Protein AF-V2YIG7-F1 (afdb_monomer_lite)

Radius of gyration: 22.16 Å; chains: 1; bounding box: 52×39×68 Å

Sequence (322 aa):
MHDVRVMISVGSIWDETFPGKVLKAINWLNDSQRGWFEYKPNQAFHEKVLKRLAAEGWQKMKFSLILTVQSWIINGAILSCMEPAMAVEQLGRALDVITWGRSTWIDAGVPLEQCGVLFYPRFLLATRKLHMQALMELADKEKNKSKKSKILEELFNEAESVIEFADSQCPDLSEEPKEWEEKESKIVGIKAFEEIPCAVAYFAKGLYYKEKAASSQDLAENAYNSYLKATTLVPDDDEQYARYLNGALDVMLTYGAPVNLLLKTANDLREGMRRMYPVWGLGRDNGESMKHGLVKANMVKGLRAQGRVKNEDHYRYGDDPM

pLDDT: mean 88.08, std 13.8, range [29.77, 98.62]

Organism: Moniliophthora roreri (strain MCA 2997) (NCBI:txid1381753)

Structure (mmCIF, N/CA/C/O backbone):
data_AF-V2YIG7-F1
#
_entry.id   AF-V2YIG7-F1
#
loop_
_atom_site.group_PDB
_atom_site.id
_atom_site.type_symbol
_atom_site.label_atom_id
_atom_site.label_alt_id
_atom_site.label_comp_id
_atom_site.label_asym_id
_atom_site.label_entity_id
_atom_site.label_seq_id
_atom_site.pdbx_PDB_ins_code
_atom_site.Cartn_x
_atom_site.Cartn_y
_atom_site.Cartn_z
_atom_site.occupancy
_atom_site.B_iso_or_equiv
_atom_site.auth_seq_id
_atom_site.auth_comp_id
_atom_site.auth_asym_id
_atom_site.auth_atom_id
_atom_site.pdbx_PDB_model_num
ATOM 1 N N . MET A 1 1 ? 0.693 -21.046 -4.952 1.00 29.83 1 MET A N 1
ATOM 2 C CA . MET A 1 1 ? 1.845 -20.121 -4.953 1.00 29.83 1 MET A CA 1
ATOM 3 C C . MET A 1 1 ? 1.775 -19.369 -3.632 1.00 29.83 1 MET A C 1
ATOM 5 O O . MET A 1 1 ? 0.800 -18.663 -3.427 1.00 29.83 1 MET A O 1
ATOM 9 N N . HIS A 1 2 ? 2.667 -19.650 -2.679 1.00 29.77 2 HIS A N 1
ATOM 10 C CA . HIS A 1 2 ? 2.623 -18.992 -1.367 1.00 29.77 2 HIS A CA 1
ATOM 11 C C . HIS A 1 2 ? 3.062 -17.530 -1.518 1.00 29.77 2 HIS A C 1
ATOM 13 O O . HIS A 1 2 ? 4.025 -17.255 -2.229 1.00 29.77 2 HIS A O 1
ATOM 19 N N . ASP A 1 3 ? 2.333 -16.604 -0.895 1.00 41.97 3 ASP A N 1
ATOM 20 C CA . ASP A 1 3 ? 2.659 -15.176 -0.877 1.00 41.97 3 ASP A CA 1
ATOM 21 C C . ASP A 1 3 ? 4.072 -14.965 -0.304 1.00 41.97 3 ASP A C 1
ATOM 23 O O . ASP A 1 3 ? 4.490 -15.669 0.621 1.00 41.97 3 ASP A O 1
ATOM 27 N N . VAL A 1 4 ? 4.810 -13.987 -0.834 1.00 43.59 4 VAL A N 1
ATOM 28 C CA . VAL A 1 4 ? 6.148 -13.609 -0.351 1.00 43.59 4 VAL A CA 1
ATOM 29 C C . VAL A 1 4 ? 6.140 -13.334 1.157 1.00 43.59 4 VAL A C 1
ATOM 31 O O . VAL A 1 4 ? 7.108 -13.650 1.839 1.00 43.59 4 VAL A O 1
ATOM 34 N N . ARG A 1 5 ? 5.025 -12.852 1.713 1.00 49.09 5 ARG A N 1
ATOM 35 C CA . ARG A 1 5 ? 4.834 -12.634 3.155 1.00 49.09 5 ARG A CA 1
ATOM 36 C C . ARG A 1 5 ? 4.831 -13.928 3.969 1.00 49.09 5 ARG A C 1
ATOM 38 O O . ARG A 1 5 ? 5.376 -13.927 5.066 1.00 49.09 5 ARG A O 1
ATOM 45 N N . VAL A 1 6 ? 4.287 -15.019 3.423 1.00 44.03 6 VAL A N 1
ATOM 46 C CA . VAL A 1 6 ? 4.371 -16.363 4.026 1.00 44.03 6 VAL A CA 1
ATOM 47 C C . VAL A 1 6 ? 5.779 -16.923 3.846 1.00 44.03 6 VAL A C 1
ATOM 49 O O . VAL A 1 6 ? 6.334 -17.494 4.776 1.00 44.03 6 VAL A O 1
ATOM 52 N N . MET A 1 7 ? 6.405 -16.704 2.685 1.00 41.59 7 MET A N 1
ATOM 53 C CA . MET A 1 7 ? 7.784 -17.153 2.435 1.00 41.59 7 MET A CA 1
ATOM 54 C C . MET A 1 7 ? 8.830 -16.444 3.310 1.00 41.59 7 MET A C 1
ATOM 56 O O . MET A 1 7 ? 9.856 -17.044 3.610 1.00 41.59 7 MET A O 1
ATOM 60 N N . ILE A 1 8 ? 8.575 -15.200 3.730 1.00 45.06 8 ILE A N 1
ATOM 61 C CA . ILE A 1 8 ? 9.425 -14.446 4.667 1.00 45.06 8 ILE A CA 1
ATOM 62 C C . ILE A 1 8 ? 9.139 -14.831 6.133 1.00 45.06 8 ILE A C 1
ATOM 64 O O . ILE A 1 8 ? 10.007 -14.648 6.984 1.00 45.06 8 ILE A O 1
ATOM 68 N N . SER A 1 9 ? 7.946 -15.353 6.453 1.00 39.06 9 SER A N 1
ATOM 69 C CA . SER A 1 9 ? 7.511 -15.576 7.839 1.00 39.06 9 SER A CA 1
ATOM 70 C C . SER A 1 9 ? 7.642 -17.002 8.358 1.00 39.06 9 SER A C 1
ATOM 72 O O . SER A 1 9 ? 7.665 -17.186 9.576 1.00 39.06 9 SER A O 1
ATOM 74 N N . VAL A 1 10 ? 7.745 -18.018 7.489 1.00 38.62 10 VAL A N 1
ATOM 75 C CA . VAL A 1 10 ? 8.245 -19.315 7.959 1.00 38.62 10 VAL A CA 1
ATOM 76 C C . VAL A 1 10 ? 9.628 -19.026 8.531 1.00 38.62 10 VAL A C 1
ATOM 78 O O . VAL A 1 10 ? 10.453 -18.451 7.831 1.00 38.62 10 VAL A O 1
ATOM 81 N N . GLY A 1 11 ? 9.888 -19.401 9.787 1.00 39.06 11 GLY A N 1
ATOM 82 C CA . GLY A 1 11 ? 11.150 -19.184 10.515 1.00 39.06 11 GLY A CA 1
ATOM 83 C C . GLY A 1 11 ? 12.426 -19.719 9.840 1.00 39.06 11 GLY A C 1
ATOM 84 O O . GLY A 1 11 ? 13.478 -19.764 10.464 1.00 39.06 11 GLY A O 1
ATOM 85 N N . SER A 1 12 ? 12.353 -20.106 8.572 1.00 40.75 12 SER A N 1
ATOM 86 C CA . SER A 1 12 ? 13.413 -20.002 7.587 1.00 40.75 12 SER A CA 1
ATOM 87 C C . SER A 1 12 ? 13.431 -18.602 6.945 1.00 40.75 12 SER A C 1
ATOM 89 O O . SER A 1 12 ? 13.155 -18.445 5.753 1.00 40.75 12 SER A O 1
ATOM 91 N N . ILE A 1 13 ? 13.928 -17.595 7.675 1.00 46.28 13 ILE A N 1
ATOM 92 C CA . ILE A 1 13 ? 14.942 -16.766 7.013 1.00 46.28 13 ILE A CA 1
ATOM 93 C C . ILE A 1 13 ? 15.927 -17.801 6.463 1.00 46.28 13 ILE A C 1
ATOM 95 O O . ILE A 1 13 ? 16.381 -18.662 7.217 1.00 46.28 13 ILE A O 1
ATOM 99 N N . TRP A 1 14 ? 16.148 -17.820 5.157 1.00 52.84 14 TRP A N 1
ATOM 100 C CA . TRP A 1 14 ? 17.080 -18.727 4.494 1.00 52.84 14 TRP A CA 1
ATOM 101 C C . TRP A 1 14 ? 18.525 -18.428 4.947 1.00 52.84 14 TRP A C 1
ATOM 103 O O . TRP A 1 14 ? 19.344 -18.052 4.135 1.00 52.84 14 TRP A O 1
ATOM 113 N N . ASP A 1 15 ? 18.840 -18.566 6.236 1.00 64.12 15 ASP A N 1
ATOM 114 C CA . ASP A 1 15 ? 19.961 -17.942 6.948 1.00 64.12 15 ASP A CA 1
ATOM 115 C C . ASP A 1 15 ? 20.019 -16.397 6.832 1.00 64.12 15 ASP A C 1
ATOM 117 O O . ASP A 1 15 ? 19.549 -15.795 5.866 1.00 64.12 15 ASP A O 1
ATOM 121 N N . GLU A 1 16 ? 20.601 -15.717 7.829 1.00 68.31 16 GLU A N 1
ATOM 122 C CA . GLU A 1 16 ? 20.756 -14.244 7.859 1.00 68.31 16 GLU A CA 1
ATOM 123 C C . GLU A 1 16 ? 21.464 -13.673 6.612 1.00 68.31 16 GLU A C 1
ATOM 125 O O . GLU A 1 16 ? 21.430 -12.468 6.363 1.00 68.31 16 GLU A O 1
ATOM 130 N N . THR A 1 17 ? 22.089 -14.526 5.795 1.00 79.44 17 THR A N 1
ATOM 131 C CA . THR A 1 17 ? 22.789 -14.137 4.571 1.00 79.44 17 THR A CA 1
ATOM 132 C C . THR A 1 17 ? 21.885 -14.130 3.334 1.00 79.44 17 THR A C 1
ATOM 134 O O . THR A 1 17 ? 22.312 -13.626 2.294 1.00 79.44 17 THR A O 1
ATOM 137 N N . PHE A 1 18 ? 20.640 -14.625 3.403 1.00 80.81 18 PHE A N 1
ATOM 138 C CA . PHE A 1 18 ? 19.718 -14.650 2.259 1.00 80.81 18 PHE A CA 1
ATOM 139 C C . PHE A 1 18 ? 19.488 -13.295 1.593 1.00 80.81 18 PHE A C 1
ATOM 141 O O . PHE A 1 18 ? 19.651 -13.238 0.372 1.00 80.81 18 PHE A O 1
ATOM 148 N N . PRO A 1 19 ? 19.198 -12.196 2.323 1.00 81.88 19 PRO A N 1
ATOM 149 C CA . PRO A 1 19 ? 19.101 -10.877 1.702 1.00 81.88 19 PRO A CA 1
ATOM 150 C C . PRO A 1 19 ? 20.355 -10.528 0.889 1.00 81.88 19 PRO A C 1
ATOM 152 O O . PRO A 1 19 ? 20.257 -10.078 -0.250 1.00 81.88 19 PRO A O 1
ATOM 155 N N . GLY A 1 20 ? 21.542 -10.834 1.427 1.00 85.19 20 GLY A N 1
ATOM 156 C CA . GLY A 1 20 ? 22.818 -10.629 0.742 1.00 85.19 20 GLY A CA 1
ATOM 157 C C . GLY A 1 20 ? 23.002 -11.521 -0.491 1.00 85.19 20 GLY A C 1
ATOM 158 O O . GLY A 1 20 ? 23.502 -11.057 -1.517 1.00 85.19 20 GLY A O 1
ATOM 159 N N . LYS A 1 21 ? 22.571 -12.789 -0.435 1.00 87.56 21 LYS A N 1
ATOM 160 C CA . LYS A 1 21 ? 22.601 -13.714 -1.582 1.00 87.56 21 LYS A CA 1
ATOM 161 C C . LYS A 1 21 ? 21.677 -13.243 -2.703 1.00 87.56 21 LYS A C 1
ATOM 163 O O . LYS A 1 21 ? 22.096 -13.244 -3.860 1.00 87.56 21 LYS A O 1
ATOM 168 N N . VAL A 1 22 ? 20.457 -12.813 -2.370 1.00 87.38 22 VAL A N 1
ATOM 169 C CA . VAL A 1 22 ? 19.514 -12.280 -3.360 1.00 87.38 22 VAL A CA 1
ATOM 170 C C . VAL A 1 22 ? 20.053 -10.988 -3.958 1.00 87.38 22 VAL A C 1
ATOM 172 O O . VAL A 1 22 ? 20.097 -10.888 -5.180 1.00 87.38 22 VAL A O 1
ATOM 175 N N . LEU A 1 23 ? 20.555 -10.059 -3.136 1.00 88.06 23 LEU A N 1
ATOM 176 C CA . LEU A 1 23 ? 21.170 -8.817 -3.612 1.00 88.06 23 LEU A CA 1
ATOM 177 C C . LEU A 1 23 ? 22.322 -9.091 -4.593 1.00 88.06 23 LEU A C 1
ATOM 179 O O . LEU A 1 23 ? 22.394 -8.505 -5.671 1.00 88.06 23 LEU A O 1
ATOM 183 N N . LYS A 1 24 ? 23.198 -10.045 -4.265 1.00 90.62 24 LYS A N 1
ATOM 184 C CA . LYS A 1 24 ? 24.289 -10.454 -5.157 1.00 90.62 24 LYS A CA 1
ATOM 185 C C . LYS A 1 24 ? 23.769 -11.027 -6.479 1.00 90.62 24 LYS A C 1
ATOM 187 O O . LYS A 1 24 ? 24.325 -10.718 -7.531 1.00 90.62 24 LYS A O 1
ATOM 192 N N . ALA A 1 25 ? 22.720 -11.849 -6.435 1.00 91.12 25 ALA A N 1
ATOM 193 C CA . ALA A 1 25 ? 22.124 -12.445 -7.627 1.00 91.12 25 ALA A CA 1
ATOM 194 C C . ALA A 1 25 ? 21.446 -11.399 -8.526 1.00 91.12 25 ALA A C 1
ATOM 196 O O . ALA A 1 25 ? 21.673 -11.409 -9.736 1.00 91.12 25 ALA A O 1
ATOM 197 N N . ILE A 1 26 ? 20.666 -10.472 -7.958 1.00 92.12 26 ILE A N 1
ATOM 198 C CA . ILE A 1 26 ? 19.998 -9.416 -8.736 1.00 92.12 26 ILE A CA 1
ATOM 199 C C . ILE A 1 26 ? 21.000 -8.423 -9.328 1.00 92.12 26 ILE A C 1
ATOM 201 O O . ILE A 1 26 ? 20.796 -7.982 -10.457 1.00 92.12 26 ILE A O 1
ATOM 205 N N . ASN A 1 27 ? 22.100 -8.122 -8.627 1.00 90.25 27 ASN A N 1
ATOM 206 C CA . ASN A 1 27 ? 23.167 -7.273 -9.159 1.00 90.25 27 ASN A CA 1
ATOM 207 C C . ASN A 1 27 ? 23.871 -7.962 -10.325 1.00 90.25 27 ASN A C 1
ATOM 209 O O . ASN A 1 27 ? 23.993 -7.381 -11.397 1.00 90.25 27 ASN A O 1
ATOM 213 N N . TRP A 1 28 ? 24.236 -9.238 -10.165 1.00 93.44 28 TRP A N 1
ATOM 214 C CA . TRP A 1 28 ? 24.845 -10.008 -11.248 1.00 93.44 28 TRP A CA 1
ATOM 215 C C . TRP A 1 28 ? 23.935 -10.106 -12.484 1.00 93.44 28 TRP A C 1
ATOM 217 O O . TRP A 1 28 ? 24.396 -9.885 -13.605 1.00 93.44 28 TRP A O 1
ATOM 227 N N . LEU A 1 29 ? 22.639 -10.391 -12.299 1.00 92.12 29 LEU A N 1
ATOM 228 C CA . LEU A 1 29 ? 21.668 -10.425 -13.398 1.00 92.12 29 LEU A CA 1
ATOM 229 C C . LEU A 1 29 ? 21.557 -9.061 -14.084 1.00 92.12 29 LEU A C 1
ATOM 231 O O . LEU A 1 29 ? 21.585 -8.995 -15.315 1.00 92.12 29 LEU A O 1
ATOM 235 N N . ASN A 1 30 ? 21.477 -7.981 -13.304 1.00 93.19 30 ASN A N 1
ATOM 236 C CA . ASN A 1 30 ? 21.416 -6.622 -13.827 1.00 93.19 30 ASN A CA 1
ATOM 237 C C . ASN A 1 30 ? 22.655 -6.278 -14.665 1.00 93.19 30 ASN A C 1
ATOM 239 O O . ASN A 1 30 ? 22.527 -5.863 -15.820 1.00 93.19 30 ASN A O 1
ATOM 243 N N . ASP A 1 31 ? 23.844 -6.531 -14.121 1.00 92.81 31 ASP A N 1
ATOM 244 C CA . ASP A 1 31 ? 25.127 -6.262 -14.769 1.00 92.81 31 ASP A CA 1
ATOM 245 C C . ASP A 1 31 ? 25.299 -7.086 -16.048 1.00 92.81 31 ASP A C 1
ATOM 247 O O . ASP A 1 31 ? 25.753 -6.561 -17.068 1.00 92.81 31 ASP A O 1
ATOM 251 N N . SER A 1 32 ? 24.859 -8.351 -16.042 1.00 92.75 32 SER A N 1
ATOM 252 C CA . SER A 1 32 ? 24.923 -9.233 -17.218 1.00 92.75 32 SER A CA 1
ATOM 253 C C . SER A 1 32 ? 24.166 -8.672 -18.425 1.00 92.75 32 SER A C 1
ATOM 255 O O . SER A 1 32 ? 24.536 -8.929 -19.570 1.00 92.75 32 SER A O 1
ATOM 257 N N . GLN A 1 33 ? 23.135 -7.857 -18.179 1.00 92.69 33 GLN A N 1
ATOM 258 C CA . GLN A 1 33 ? 22.362 -7.179 -19.215 1.00 92.69 33 GLN A CA 1
ATOM 259 C C . GLN A 1 33 ? 22.727 -5.701 -19.360 1.00 92.69 33 GLN A C 1
ATOM 261 O O . GLN A 1 33 ? 22.030 -4.973 -20.070 1.00 92.69 33 GLN A O 1
ATOM 266 N N . ARG A 1 34 ? 23.828 -5.235 -18.752 1.00 93.56 34 ARG A N 1
ATOM 267 C CA . ARG A 1 34 ? 24.243 -3.822 -18.747 1.00 93.56 34 ARG A CA 1
ATOM 268 C C . ARG A 1 34 ? 23.120 -2.917 -18.221 1.00 93.56 34 ARG A C 1
ATOM 270 O O . ARG A 1 34 ? 22.758 -1.940 -18.880 1.00 93.56 34 ARG A O 1
ATOM 277 N N . GLY A 1 35 ? 22.492 -3.318 -17.120 1.00 92.69 35 GLY A N 1
ATOM 278 C CA . GLY A 1 35 ? 21.477 -2.529 -16.434 1.00 92.69 35 GLY A CA 1
ATOM 279 C C . GLY A 1 35 ? 22.070 -1.334 -15.684 1.00 92.69 35 GLY A C 1
ATOM 280 O O . GLY A 1 35 ? 23.242 -0.985 -15.838 1.00 92.69 35 GLY A O 1
ATOM 281 N N . TRP A 1 36 ? 21.226 -0.668 -14.902 1.00 94.62 36 TRP A N 1
ATOM 282 C CA . TRP A 1 36 ? 21.555 0.585 -14.224 1.00 94.62 36 TRP A CA 1
ATOM 283 C C . TRP A 1 36 ? 21.151 0.559 -12.747 1.00 94.62 36 TRP A C 1
ATOM 285 O O . TRP A 1 36 ? 20.672 1.561 -12.227 1.00 94.62 36 TRP A O 1
ATOM 295 N N . PHE A 1 37 ? 21.323 -0.573 -12.063 1.00 91.56 37 PHE A N 1
ATOM 296 C CA . PHE A 1 37 ? 20.890 -0.735 -10.669 1.00 91.56 37 PHE A CA 1
ATOM 297 C C . PHE A 1 37 ? 21.379 0.385 -9.725 1.00 91.56 37 PHE A C 1
ATOM 299 O O . PHE A 1 37 ? 20.615 0.898 -8.910 1.00 91.56 37 PHE A O 1
ATOM 306 N N . GLU A 1 38 ? 22.618 0.845 -9.884 1.00 89.00 38 GLU A N 1
ATOM 307 C CA . GLU A 1 38 ? 23.199 1.907 -9.045 1.00 89.00 38 GLU A CA 1
ATOM 308 C C . GLU A 1 38 ? 22.714 3.329 -9.397 1.00 89.00 38 GLU A C 1
ATOM 310 O O . GLU A 1 38 ? 23.065 4.306 -8.734 1.00 89.00 38 GLU A O 1
ATOM 315 N N . TYR A 1 39 ? 21.919 3.488 -10.457 1.00 90.31 39 TYR A N 1
ATOM 316 C CA . TYR A 1 39 ? 21.498 4.798 -10.941 1.00 90.31 39 TYR A CA 1
ATOM 317 C C . TYR A 1 39 ? 20.258 5.305 -10.210 1.00 90.31 39 TYR A C 1
ATOM 319 O O . TYR A 1 39 ? 19.418 4.548 -9.726 1.00 90.31 39 TYR A O 1
ATOM 327 N N . LYS A 1 40 ? 20.121 6.632 -10.194 1.00 92.12 40 LYS A N 1
ATOM 328 C CA . LYS A 1 40 ? 18.853 7.302 -9.903 1.00 92.12 40 LYS A CA 1
ATOM 329 C C . LYS A 1 40 ? 18.146 7.621 -11.222 1.00 92.12 40 LYS A C 1
ATOM 331 O O . LYS A 1 40 ? 18.840 8.020 -12.162 1.00 92.12 40 LYS A O 1
ATOM 336 N N . PRO A 1 41 ? 16.811 7.502 -11.301 1.00 93.69 41 PRO A N 1
ATOM 337 C CA . PRO A 1 41 ? 16.033 7.763 -12.512 1.00 93.69 41 PRO A CA 1
ATOM 338 C C . PRO A 1 41 ? 15.860 9.267 -12.767 1.00 93.69 41 PRO A C 1
ATOM 340 O O . PRO A 1 41 ? 14.769 9.817 -12.800 1.00 93.69 41 PRO A O 1
ATOM 343 N N . ASN A 1 42 ? 16.984 9.963 -12.902 1.00 94.44 42 ASN A N 1
ATOM 344 C CA . ASN A 1 42 ? 17.036 11.380 -13.227 1.00 94.44 42 ASN A CA 1
ATOM 345 C C . ASN A 1 42 ? 17.222 11.588 -14.739 1.00 94.44 42 ASN A C 1
ATOM 347 O O . ASN A 1 42 ? 17.340 10.639 -15.517 1.00 94.44 42 ASN A O 1
ATOM 351 N N . GLN A 1 43 ? 17.324 12.849 -15.161 1.00 94.44 43 GLN A N 1
ATOM 352 C CA . GLN A 1 43 ? 17.527 13.202 -16.567 1.00 94.44 43 GLN A CA 1
ATOM 353 C C . GLN A 1 43 ? 18.733 12.489 -17.206 1.00 94.44 43 GLN A C 1
ATOM 355 O O . GLN A 1 43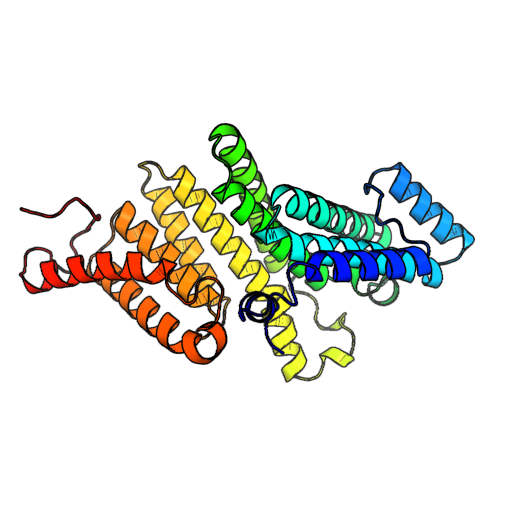 ? 18.633 12.006 -18.331 1.00 94.44 43 GLN A O 1
ATOM 360 N N . ALA A 1 44 ? 19.853 12.350 -16.490 1.00 94.62 44 ALA A N 1
ATOM 361 C CA . ALA A 1 44 ? 21.034 11.669 -17.021 1.00 94.62 44 ALA A CA 1
ATOM 362 C C . ALA A 1 44 ? 20.788 10.167 -17.251 1.00 94.62 44 ALA A C 1
ATOM 364 O O . ALA A 1 44 ? 21.319 9.590 -18.203 1.00 94.62 44 ALA A O 1
ATOM 365 N N . PHE A 1 45 ? 19.979 9.528 -16.401 1.00 95.81 45 PHE A N 1
ATOM 366 C CA . PHE A 1 45 ? 19.512 8.162 -16.625 1.00 95.81 45 PHE A CA 1
ATOM 367 C C . PHE A 1 45 ? 18.595 8.088 -17.855 1.00 95.81 45 PHE A C 1
ATOM 369 O O . PHE A 1 45 ? 18.862 7.280 -18.746 1.00 95.81 45 PHE A O 1
ATOM 376 N N . HIS A 1 46 ? 17.598 8.972 -17.972 1.00 95.44 46 HIS A N 1
ATOM 377 C CA . HIS A 1 46 ? 16.692 9.010 -19.131 1.00 95.44 46 HIS A CA 1
ATOM 378 C C . HIS A 1 46 ? 17.455 9.182 -20.450 1.00 95.44 46 HIS A C 1
ATOM 380 O O . HIS A 1 46 ? 17.250 8.424 -21.397 1.00 95.44 46 HIS A O 1
ATOM 386 N N . GLU A 1 47 ? 18.410 10.112 -20.504 1.00 95.38 47 GLU A N 1
ATOM 387 C CA . GLU A 1 47 ? 19.252 10.325 -21.683 1.00 95.38 47 GLU A CA 1
ATOM 388 C C . GLU A 1 47 ? 20.077 9.086 -22.047 1.00 95.38 47 GLU A C 1
ATOM 390 O O . GLU A 1 47 ? 20.224 8.770 -23.228 1.00 95.38 47 GLU A O 1
ATOM 395 N N . LYS A 1 48 ? 20.615 8.362 -21.057 1.00 94.44 48 LYS A N 1
ATOM 396 C CA . LYS A 1 48 ? 21.352 7.111 -21.294 1.00 94.44 48 LYS A CA 1
ATOM 397 C C . LYS A 1 48 ? 20.448 6.026 -21.870 1.00 94.44 48 LYS A C 1
ATOM 399 O O . LYS A 1 48 ? 20.852 5.357 -22.824 1.00 94.44 48 LYS A O 1
ATOM 404 N N . VAL A 1 49 ? 19.240 5.875 -21.327 1.00 94.50 49 VAL A N 1
ATOM 405 C CA . VAL A 1 49 ? 18.248 4.913 -21.825 1.00 94.50 49 VAL A CA 1
ATOM 406 C C . VAL A 1 49 ? 17.873 5.241 -23.271 1.00 94.50 49 VAL A C 1
ATOM 408 O O . VAL A 1 49 ? 17.961 4.367 -24.132 1.00 94.50 49 VAL A O 1
ATOM 411 N N . LEU A 1 50 ? 17.545 6.501 -23.569 1.00 95.00 50 LEU A N 1
ATOM 412 C CA . LEU A 1 50 ? 17.158 6.940 -24.914 1.00 95.00 50 LEU A CA 1
ATOM 413 C C . LEU A 1 50 ? 18.306 6.824 -25.928 1.00 95.00 50 LEU A C 1
ATOM 415 O O . LEU A 1 50 ? 18.094 6.348 -27.042 1.00 95.00 50 LEU A O 1
ATOM 419 N N . LYS A 1 51 ? 19.542 7.178 -25.547 1.00 95.50 51 LYS A N 1
ATOM 420 C CA . LYS A 1 51 ? 20.728 6.993 -26.405 1.00 95.50 51 LYS A CA 1
ATOM 421 C C . LYS A 1 51 ? 20.946 5.523 -26.752 1.00 95.50 51 LYS A C 1
ATOM 423 O O . LYS A 1 51 ? 21.222 5.199 -27.905 1.00 95.50 51 LYS A O 1
ATOM 428 N N . ARG A 1 52 ? 20.799 4.622 -25.775 1.00 94.00 52 ARG A N 1
ATOM 429 C CA . ARG A 1 52 ? 20.927 3.182 -26.021 1.00 94.00 52 ARG A CA 1
ATOM 430 C C . ARG A 1 52 ? 19.781 2.646 -26.869 1.00 94.00 52 ARG A C 1
ATOM 432 O O . ARG A 1 52 ? 20.032 1.832 -27.749 1.00 94.00 52 ARG A O 1
ATOM 439 N N . LEU A 1 53 ? 18.558 3.122 -26.645 1.00 93.69 53 LEU A N 1
ATOM 440 C CA . LEU A 1 53 ? 17.415 2.778 -27.483 1.00 93.69 53 LEU A CA 1
ATOM 441 C C . LEU A 1 53 ? 17.676 3.143 -28.953 1.00 93.69 53 LEU A C 1
ATOM 443 O O . LEU A 1 53 ? 17.472 2.303 -29.826 1.00 93.69 53 LEU A O 1
ATOM 447 N N . ALA A 1 54 ? 18.188 4.347 -29.218 1.00 94.50 54 ALA A N 1
ATOM 448 C CA . ALA A 1 54 ? 18.515 4.800 -30.569 1.00 94.50 54 ALA A CA 1
ATOM 449 C C . ALA A 1 54 ? 19.649 3.987 -31.224 1.00 94.50 54 ALA A C 1
ATOM 451 O O . ALA A 1 54 ? 19.605 3.728 -32.422 1.00 94.50 54 ALA A O 1
ATOM 452 N N . ALA A 1 55 ? 20.655 3.575 -30.448 1.00 96.44 55 ALA A N 1
ATOM 453 C CA . ALA A 1 55 ? 21.820 2.857 -30.967 1.00 96.44 55 ALA A CA 1
ATOM 454 C C . ALA A 1 55 ? 21.604 1.341 -31.130 1.00 96.44 55 ALA A C 1
ATOM 456 O O . ALA A 1 55 ? 22.142 0.731 -32.050 1.00 96.44 55 ALA A O 1
ATOM 457 N N . GLU A 1 56 ? 20.864 0.711 -30.214 1.00 94.38 56 GLU A N 1
ATOM 458 C CA . GLU A 1 56 ? 20.782 -0.752 -30.092 1.00 94.38 56 GLU A CA 1
ATOM 459 C C . GLU A 1 56 ? 19.381 -1.319 -30.359 1.00 94.38 56 GLU A C 1
ATOM 461 O O . GLU A 1 56 ? 19.225 -2.539 -30.472 1.00 94.38 56 GLU A O 1
ATOM 466 N N . GLY A 1 57 ? 18.373 -0.452 -30.462 1.00 90.88 57 GLY A N 1
ATOM 467 C CA . GLY A 1 57 ? 16.980 -0.827 -30.661 1.00 90.88 57 GLY A CA 1
ATOM 468 C C . GLY A 1 57 ? 16.270 -1.294 -29.387 1.00 90.88 57 GLY A C 1
ATOM 469 O O . GLY A 1 57 ? 16.865 -1.535 -28.331 1.00 90.88 57 GLY A O 1
ATOM 470 N N . TRP A 1 58 ? 14.948 -1.433 -29.506 1.00 89.25 58 TRP A N 1
ATOM 471 C CA . TRP A 1 58 ? 14.053 -1.688 -28.377 1.00 89.25 58 TRP A CA 1
ATOM 472 C C . TRP A 1 58 ? 14.354 -2.995 -27.641 1.00 89.25 58 TRP A C 1
ATOM 474 O O . TRP A 1 58 ? 14.430 -3.001 -26.418 1.00 89.25 58 TRP A O 1
ATOM 484 N N . GLN A 1 59 ? 14.590 -4.094 -28.364 1.00 85.31 59 GLN A N 1
ATOM 485 C CA . GLN A 1 59 ? 14.753 -5.420 -27.753 1.00 85.31 59 GLN A CA 1
ATOM 486 C C . GLN A 1 59 ? 15.920 -5.473 -26.759 1.00 85.31 59 GLN A C 1
ATOM 488 O O . GLN A 1 59 ? 15.762 -5.959 -25.643 1.00 85.31 59 GLN A O 1
ATOM 493 N N . LYS A 1 60 ? 17.082 -4.915 -27.122 1.00 86.94 60 LYS A N 1
ATOM 494 C CA . LYS A 1 60 ? 18.255 -4.886 -26.235 1.00 86.94 60 LYS A CA 1
ATOM 495 C C . LYS A 1 60 ? 18.065 -3.939 -25.053 1.00 86.94 60 LYS A C 1
ATOM 497 O O . LYS A 1 60 ? 18.533 -4.240 -23.959 1.00 86.94 60 LYS A O 1
ATOM 502 N N . MET A 1 61 ? 17.398 -2.804 -25.267 1.00 90.94 61 MET A N 1
ATOM 503 C CA . MET A 1 61 ? 17.121 -1.831 -24.210 1.00 90.94 61 MET A CA 1
ATOM 504 C C . MET A 1 61 ? 16.098 -2.377 -23.200 1.00 90.94 61 MET A C 1
ATOM 506 O O . MET A 1 61 ? 16.330 -2.298 -21.993 1.00 90.94 61 MET A O 1
ATOM 510 N N . LYS A 1 62 ? 15.024 -3.013 -23.688 1.00 88.06 62 LYS A N 1
ATOM 511 C CA . LYS A 1 62 ? 13.929 -3.591 -22.895 1.00 88.06 62 LYS A CA 1
ATOM 512 C C . LYS A 1 62 ? 14.434 -4.540 -21.810 1.00 88.06 62 LYS A C 1
ATOM 514 O O . LYS A 1 62 ? 14.025 -4.401 -20.661 1.00 88.06 62 LYS A O 1
ATOM 519 N N . PHE A 1 63 ? 15.344 -5.463 -22.138 1.00 88.50 63 PHE A N 1
ATOM 520 C CA . PHE A 1 63 ? 15.898 -6.410 -21.159 1.00 88.50 63 PHE A CA 1
ATOM 521 C C . PHE A 1 63 ? 16.756 -5.739 -20.077 1.00 88.50 63 PHE A C 1
ATOM 523 O O . PHE A 1 63 ? 16.698 -6.123 -18.910 1.00 88.50 63 PHE A O 1
ATOM 530 N N . SER A 1 64 ? 17.521 -4.706 -20.427 1.00 92.88 64 SER A N 1
ATOM 531 C CA . SER A 1 64 ? 18.282 -3.938 -19.435 1.00 92.88 64 SER A CA 1
ATOM 532 C C . SER A 1 64 ? 17.364 -3.157 -18.501 1.00 92.88 64 SER A C 1
ATOM 534 O O . SER A 1 64 ? 17.608 -3.097 -17.294 1.00 92.88 64 SER A O 1
ATOM 536 N N . LEU A 1 65 ? 16.301 -2.568 -19.051 1.00 93.50 65 LEU A N 1
ATOM 537 C CA . LEU A 1 65 ? 15.362 -1.759 -18.287 1.00 93.50 65 LEU A CA 1
ATOM 538 C C . LEU A 1 65 ? 14.517 -2.619 -17.343 1.00 93.50 65 LEU A C 1
ATOM 540 O O . LEU A 1 65 ? 14.440 -2.307 -16.156 1.00 93.50 65 LEU A O 1
ATOM 544 N N . ILE A 1 66 ? 13.956 -3.731 -17.835 1.00 92.62 66 ILE A N 1
ATOM 545 C CA . ILE A 1 66 ? 13.129 -4.630 -17.018 1.00 92.62 66 ILE A CA 1
ATOM 546 C C . ILE A 1 66 ? 13.921 -5.192 -15.836 1.00 92.62 66 ILE A C 1
ATOM 548 O O . ILE A 1 66 ? 13.436 -5.126 -14.712 1.00 92.62 66 ILE A O 1
ATOM 552 N N . LEU A 1 67 ? 15.161 -5.649 -16.049 1.00 93.31 67 LEU A N 1
ATOM 553 C CA . LEU A 1 67 ? 15.988 -6.161 -14.957 1.00 93.31 67 LEU A CA 1
ATOM 554 C C . LEU A 1 67 ? 16.418 -5.061 -13.992 1.00 93.31 67 LEU A C 1
ATOM 556 O O . LEU A 1 67 ? 16.568 -5.329 -12.812 1.00 93.31 67 LEU A O 1
ATOM 560 N N . THR A 1 68 ? 16.607 -3.824 -14.452 1.00 95.56 68 THR A N 1
ATOM 561 C CA . THR A 1 68 ? 16.912 -2.699 -13.548 1.00 95.56 68 THR A CA 1
ATOM 562 C C . THR A 1 68 ? 15.758 -2.427 -12.607 1.00 95.56 68 THR A C 1
ATOM 564 O O . THR A 1 68 ? 15.946 -2.413 -11.392 1.00 95.56 68 THR A O 1
ATOM 567 N N . VAL A 1 69 ? 14.555 -2.297 -13.156 1.00 96.25 69 VAL A N 1
ATOM 568 C CA . VAL A 1 69 ? 13.371 -2.014 -12.351 1.00 96.25 69 VAL A CA 1
ATOM 569 C C . VAL A 1 69 ? 13.007 -3.200 -11.457 1.00 96.25 69 VAL A C 1
ATOM 571 O O . VAL A 1 69 ? 12.721 -3.007 -10.279 1.00 96.25 69 VAL A O 1
ATOM 574 N N . GLN A 1 70 ? 13.084 -4.434 -11.961 1.00 94.06 70 GLN A N 1
ATOM 575 C CA . GLN A 1 70 ? 12.849 -5.630 -11.148 1.00 94.06 70 GLN A CA 1
ATOM 576 C C . GLN A 1 70 ? 13.875 -5.775 -10.021 1.00 94.06 70 GLN A C 1
ATOM 578 O O . GLN A 1 70 ? 13.481 -6.115 -8.908 1.00 94.06 70 GLN A O 1
ATOM 583 N N . SER A 1 71 ? 15.158 -5.476 -10.258 1.00 94.31 71 SER A N 1
ATOM 584 C CA . SER A 1 71 ? 16.168 -5.484 -9.193 1.00 94.31 71 SER A CA 1
ATOM 585 C C . SER A 1 71 ? 15.833 -4.474 -8.095 1.00 94.31 71 SER A C 1
ATOM 587 O O . SER A 1 71 ? 15.916 -4.819 -6.918 1.00 94.31 71 SER A O 1
ATOM 589 N N . TRP A 1 72 ? 15.387 -3.261 -8.437 1.00 96.44 72 TRP A N 1
ATOM 590 C CA . TRP A 1 72 ? 14.925 -2.295 -7.434 1.00 96.44 72 TRP A CA 1
ATOM 591 C C . TRP A 1 72 ? 13.691 -2.779 -6.668 1.00 96.44 72 TRP A C 1
ATOM 593 O O . TRP A 1 72 ? 13.668 -2.682 -5.444 1.00 96.44 72 TRP A O 1
ATOM 603 N N . ILE A 1 73 ? 12.699 -3.359 -7.355 1.00 95.31 73 ILE A N 1
ATOM 604 C CA . ILE A 1 73 ? 11.485 -3.895 -6.718 1.00 95.31 73 ILE A CA 1
ATOM 605 C C . ILE A 1 73 ? 11.824 -5.031 -5.749 1.00 95.31 73 ILE A C 1
ATOM 607 O O . ILE A 1 73 ? 11.365 -5.019 -4.609 1.00 95.31 73 ILE A O 1
ATOM 611 N N . ILE A 1 74 ? 12.643 -5.996 -6.177 1.00 92.50 74 ILE A N 1
ATOM 612 C CA . ILE A 1 74 ? 13.058 -7.130 -5.340 1.00 92.50 74 ILE A CA 1
ATOM 613 C C . ILE A 1 74 ? 13.856 -6.631 -4.135 1.00 92.50 74 ILE A C 1
ATOM 615 O O . ILE A 1 74 ? 13.583 -7.045 -3.009 1.00 92.50 74 ILE A O 1
ATOM 619 N N . ASN A 1 75 ? 14.805 -5.715 -4.350 1.00 91.25 75 ASN A N 1
ATOM 620 C CA . ASN A 1 75 ? 15.593 -5.137 -3.265 1.00 91.25 75 ASN A CA 1
ATOM 621 C C . ASN A 1 75 ? 14.695 -4.391 -2.265 1.00 91.25 75 ASN A C 1
ATOM 623 O O . ASN A 1 75 ? 14.790 -4.611 -1.061 1.00 91.25 75 ASN A O 1
ATOM 627 N N . GLY A 1 76 ? 13.762 -3.572 -2.755 1.00 92.06 76 GLY A N 1
ATOM 628 C CA . GLY A 1 76 ? 12.802 -2.863 -1.915 1.00 92.06 76 GLY A CA 1
ATOM 629 C C . GLY A 1 76 ? 11.890 -3.799 -1.119 1.00 92.06 76 GLY A C 1
ATOM 630 O O . GLY A 1 76 ? 11.700 -3.591 0.076 1.00 92.06 76 GLY A O 1
ATOM 631 N N . ALA A 1 77 ? 11.389 -4.871 -1.736 1.00 88.88 77 ALA A N 1
ATOM 632 C CA . ALA A 1 77 ? 10.545 -5.863 -1.066 1.00 88.88 77 ALA A CA 1
ATOM 633 C C . ALA A 1 77 ? 11.285 -6.639 0.038 1.00 88.88 77 ALA A C 1
ATOM 635 O O . ALA A 1 77 ? 10.690 -6.979 1.055 1.00 88.88 77 ALA A O 1
ATOM 636 N N . ILE A 1 78 ? 12.582 -6.910 -0.134 1.00 85.69 78 ILE A N 1
ATOM 637 C CA . ILE A 1 78 ? 13.410 -7.549 0.902 1.00 85.69 78 ILE A CA 1
ATOM 638 C C . ILE A 1 78 ? 13.693 -6.571 2.045 1.00 85.69 78 ILE A C 1
ATOM 640 O O . ILE A 1 78 ? 13.638 -6.938 3.220 1.00 85.69 78 ILE A O 1
ATOM 644 N N . LEU A 1 79 ? 13.984 -5.314 1.708 1.00 84.81 79 LEU A N 1
ATOM 645 C CA . LEU A 1 79 ? 14.337 -4.283 2.678 1.00 84.81 79 LEU A CA 1
ATOM 646 C C . LEU A 1 79 ? 13.133 -3.744 3.455 1.00 84.81 79 LEU A C 1
ATOM 648 O O . LEU A 1 79 ? 13.343 -3.162 4.514 1.00 84.81 79 LEU A O 1
ATOM 652 N N . SER A 1 80 ? 11.892 -3.940 2.997 1.00 78.69 80 SER A N 1
ATOM 653 C CA . SER A 1 80 ? 10.699 -3.296 3.575 1.00 78.69 80 SER A CA 1
ATOM 654 C C . SER A 1 80 ? 10.536 -3.528 5.078 1.00 78.69 80 SER A C 1
ATOM 656 O O . SER A 1 80 ? 10.093 -2.637 5.794 1.00 78.69 80 SER A O 1
ATOM 658 N N . CYS A 1 81 ? 10.940 -4.696 5.581 1.00 69.12 81 CYS A N 1
ATOM 659 C CA . CYS A 1 81 ? 10.879 -5.017 7.008 1.00 69.12 81 CYS A CA 1
ATOM 660 C C . CYS A 1 81 ? 12.126 -4.554 7.786 1.00 69.12 81 CYS A C 1
ATOM 662 O O . CYS A 1 81 ? 12.027 -4.236 8.975 1.00 69.12 81 CYS A O 1
ATOM 664 N N . MET A 1 82 ? 13.292 -4.518 7.135 1.00 80.81 82 MET A N 1
ATOM 665 C CA . MET A 1 82 ? 14.595 -4.271 7.767 1.00 80.81 82 MET A CA 1
ATOM 666 C C . MET A 1 82 ? 14.951 -2.782 7.754 1.00 80.81 82 MET A C 1
ATOM 668 O O . MET A 1 82 ? 15.166 -2.187 8.806 1.00 80.81 82 MET A O 1
ATOM 672 N N . GLU A 1 83 ? 14.904 -2.171 6.573 1.00 89.12 83 GLU A N 1
ATOM 673 C CA . GLU A 1 83 ? 15.311 -0.798 6.274 1.00 89.12 83 GLU A CA 1
ATOM 674 C C . GLU A 1 83 ? 14.211 -0.092 5.454 1.00 89.12 83 GLU A C 1
ATOM 676 O O . GLU A 1 83 ? 14.379 0.130 4.249 1.00 89.12 83 GLU A O 1
ATOM 681 N N . PRO A 1 84 ? 13.062 0.275 6.066 1.00 90.50 84 PRO A N 1
ATOM 682 C CA . PRO A 1 84 ? 11.913 0.800 5.323 1.00 90.50 84 PRO A CA 1
ATOM 683 C C . PRO A 1 84 ? 12.230 2.055 4.505 1.00 90.50 84 PRO A C 1
ATOM 685 O O . PRO A 1 84 ? 11.711 2.217 3.408 1.00 90.50 84 PRO A O 1
ATOM 688 N N . ALA A 1 85 ? 13.126 2.921 4.991 1.00 94.50 85 ALA A N 1
ATOM 689 C CA . ALA A 1 85 ? 13.543 4.117 4.259 1.00 94.50 85 ALA A CA 1
ATOM 690 C C . ALA A 1 85 ? 14.251 3.770 2.939 1.00 94.50 85 ALA A C 1
ATOM 692 O O . ALA A 1 85 ? 13.981 4.383 1.908 1.00 94.50 85 ALA A O 1
ATOM 693 N N . MET A 1 86 ? 15.117 2.752 2.956 1.00 93.56 86 MET A N 1
ATOM 694 C CA . MET A 1 86 ? 15.777 2.265 1.746 1.00 93.56 86 MET A CA 1
ATOM 695 C C . MET A 1 86 ? 14.772 1.561 0.829 1.00 93.56 86 MET A C 1
ATOM 697 O O . MET A 1 86 ? 14.836 1.725 -0.384 1.00 93.56 86 MET A O 1
ATOM 701 N N . ALA A 1 87 ? 13.817 0.813 1.389 1.00 93.75 87 ALA A N 1
ATOM 702 C CA . ALA A 1 87 ? 12.762 0.177 0.605 1.00 93.75 87 ALA A CA 1
ATOM 703 C C . ALA A 1 87 ? 11.905 1.195 -0.160 1.00 93.75 87 ALA A C 1
ATOM 705 O O . ALA A 1 87 ? 11.689 1.015 -1.359 1.00 93.75 87 ALA A O 1
ATOM 706 N N . VAL A 1 88 ? 11.488 2.278 0.508 1.00 97.06 88 VAL A N 1
ATOM 707 C CA . VAL A 1 88 ? 10.788 3.417 -0.108 1.00 97.06 88 VAL A CA 1
ATOM 708 C C . VAL A 1 88 ? 11.629 4.005 -1.240 1.00 97.06 88 VAL A C 1
ATOM 710 O O . VAL A 1 88 ? 11.134 4.125 -2.354 1.00 97.06 88 VAL A O 1
ATOM 713 N N . GLU A 1 89 ? 12.922 4.273 -1.017 1.00 96.25 89 GLU A N 1
ATOM 714 C CA . GLU A 1 89 ? 13.788 4.812 -2.076 1.00 96.25 89 GLU A CA 1
ATOM 715 C C . GLU A 1 89 ? 13.868 3.880 -3.297 1.00 96.25 89 GLU A C 1
ATOM 717 O O . GLU A 1 89 ? 13.723 4.334 -4.430 1.00 96.25 89 GLU A O 1
ATOM 722 N N . GLN A 1 90 ? 14.088 2.578 -3.097 1.00 95.62 90 GLN A N 1
ATOM 723 C CA . GLN A 1 90 ? 14.225 1.618 -4.200 1.00 95.62 90 GLN A CA 1
ATOM 724 C C . GLN A 1 90 ? 12.920 1.468 -4.994 1.00 95.62 90 GLN A C 1
ATOM 726 O O . GLN A 1 90 ? 12.929 1.488 -6.225 1.00 95.62 90 GLN A O 1
ATOM 731 N N . LEU A 1 91 ? 11.788 1.361 -4.301 1.00 97.56 91 LEU A N 1
ATOM 732 C CA . LEU A 1 91 ? 10.476 1.254 -4.937 1.00 97.56 91 LEU A CA 1
ATOM 733 C C . LEU A 1 91 ? 10.077 2.567 -5.629 1.00 97.56 91 LEU A C 1
ATOM 735 O O . LEU A 1 91 ? 9.546 2.521 -6.736 1.00 97.56 91 LEU A O 1
ATOM 739 N N . GLY A 1 92 ? 10.425 3.721 -5.055 1.00 97.44 92 GLY A N 1
ATOM 740 C CA . GLY A 1 92 ? 10.263 5.029 -5.692 1.00 97.44 92 GLY A CA 1
ATOM 741 C C . GLY A 1 92 ? 11.030 5.124 -7.012 1.00 97.44 92 GLY A C 1
ATOM 742 O O . GLY A 1 92 ? 10.461 5.520 -8.027 1.00 97.44 92 GLY A O 1
ATOM 743 N N . ARG A 1 93 ? 12.279 4.630 -7.062 1.00 97.38 93 ARG A N 1
ATOM 744 C CA . ARG A 1 93 ? 13.049 4.578 -8.322 1.00 97.38 93 ARG A CA 1
ATOM 745 C C . ARG A 1 93 ? 12.348 3.750 -9.401 1.00 97.38 93 ARG A C 1
ATOM 747 O O . ARG A 1 93 ? 12.349 4.125 -10.574 1.00 97.38 93 ARG A O 1
ATOM 754 N N . ALA A 1 94 ? 11.765 2.615 -9.017 1.00 97.44 94 ALA A N 1
ATOM 755 C CA . ALA A 1 94 ? 10.993 1.777 -9.929 1.00 97.44 94 ALA A CA 1
ATOM 756 C C . ALA A 1 94 ? 9.756 2.518 -10.460 1.00 97.44 94 ALA A C 1
ATOM 758 O O . ALA A 1 94 ? 9.527 2.529 -11.671 1.00 97.44 94 ALA A O 1
ATOM 759 N N . LEU A 1 95 ? 8.998 3.172 -9.575 1.00 97.44 95 LEU A N 1
ATOM 760 C CA . LEU A 1 95 ? 7.811 3.950 -9.937 1.00 97.44 95 LEU A CA 1
ATOM 761 C C . LEU A 1 95 ? 8.131 5.117 -10.872 1.00 97.44 95 LEU A C 1
ATOM 763 O O . LEU A 1 95 ? 7.399 5.316 -11.844 1.00 97.44 95 LEU A O 1
ATOM 767 N N . ASP A 1 96 ? 9.229 5.835 -10.632 1.00 96.94 96 ASP A N 1
ATOM 768 C CA . ASP A 1 96 ? 9.682 6.934 -11.488 1.00 96.94 96 ASP A CA 1
ATOM 769 C C . ASP A 1 96 ? 9.912 6.451 -12.924 1.00 96.94 96 ASP A C 1
ATOM 771 O O . ASP A 1 96 ? 9.396 7.043 -13.871 1.00 96.94 96 ASP A O 1
ATOM 775 N N . VAL A 1 97 ? 10.620 5.328 -13.103 1.00 96.69 97 VAL A N 1
ATOM 776 C CA . VAL A 1 97 ? 10.896 4.769 -14.438 1.00 96.69 97 VAL A CA 1
ATOM 777 C C . VAL A 1 97 ? 9.637 4.242 -15.115 1.00 96.69 97 VAL A C 1
ATOM 779 O O . VAL A 1 97 ? 9.472 4.449 -16.318 1.00 96.69 97 VAL A O 1
ATOM 782 N N . ILE A 1 98 ? 8.748 3.569 -14.379 1.00 95.44 98 ILE A N 1
ATOM 783 C CA . ILE A 1 98 ? 7.481 3.071 -14.936 1.00 95.44 98 ILE A CA 1
ATOM 784 C C . ILE A 1 98 ? 6.625 4.250 -15.407 1.00 95.44 98 ILE A C 1
ATOM 786 O O . ILE A 1 98 ? 6.119 4.230 -16.528 1.00 95.44 98 ILE A O 1
ATOM 790 N N . THR A 1 99 ? 6.501 5.290 -14.581 1.00 93.94 99 THR A N 1
ATOM 791 C CA . THR A 1 99 ? 5.699 6.484 -14.880 1.00 93.94 99 THR A CA 1
ATOM 792 C C . THR A 1 99 ? 6.289 7.260 -16.054 1.00 93.94 99 THR A C 1
ATOM 794 O O . THR A 1 99 ? 5.579 7.568 -17.012 1.00 93.94 99 THR A O 1
ATOM 797 N N . TRP A 1 100 ? 7.601 7.507 -16.034 1.00 95.56 100 TRP A N 1
ATOM 798 C CA . TRP A 1 100 ? 8.310 8.161 -17.132 1.00 95.56 100 TRP A CA 1
ATOM 799 C C . TRP A 1 100 ? 8.185 7.379 -18.442 1.00 95.56 100 TRP A C 1
ATOM 801 O O . TRP A 1 100 ? 7.892 7.968 -19.482 1.00 95.56 100 TRP A O 1
ATOM 811 N N . GLY A 1 101 ? 8.373 6.059 -18.410 1.00 93.69 101 GLY A N 1
ATOM 812 C CA . GLY A 1 101 ? 8.281 5.220 -19.600 1.00 93.69 101 GLY A CA 1
ATOM 813 C C . GLY A 1 101 ? 6.865 5.150 -20.169 1.00 93.69 101 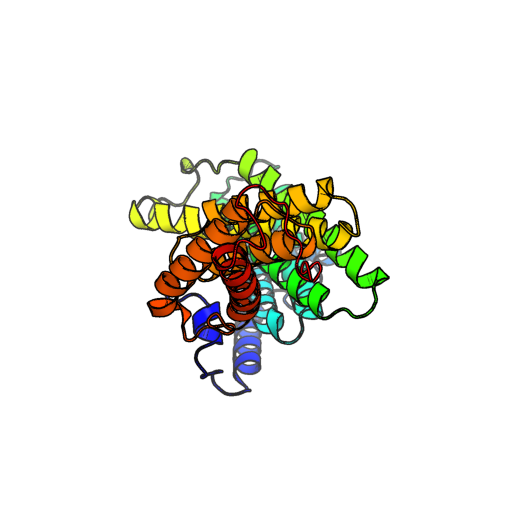GLY A C 1
ATOM 814 O O . GLY A 1 101 ? 6.701 5.225 -21.386 1.00 93.69 101 GLY A O 1
ATOM 815 N N . ARG A 1 102 ? 5.834 5.096 -19.312 1.00 92.38 102 ARG A N 1
ATOM 816 C CA . ARG A 1 102 ? 4.434 5.221 -19.750 1.00 92.38 102 ARG A CA 1
ATOM 817 C C . ARG A 1 102 ? 4.196 6.554 -20.456 1.00 92.38 102 ARG A C 1
ATOM 819 O O . ARG A 1 102 ? 3.746 6.548 -21.594 1.00 92.38 102 ARG A O 1
ATOM 826 N N . SER A 1 103 ? 4.618 7.662 -19.851 1.00 92.19 103 SER A N 1
ATOM 827 C CA . SER A 1 103 ? 4.475 8.985 -20.467 1.00 92.19 103 SER A CA 1
ATOM 828 C C . SER A 1 103 ? 5.270 9.142 -21.769 1.00 92.19 103 SER A C 1
ATOM 830 O O . SER A 1 103 ? 4.823 9.775 -22.719 1.00 92.19 103 SER A O 1
ATOM 832 N N . THR A 1 104 ? 6.447 8.523 -21.851 1.00 92.31 104 THR A N 1
ATOM 833 C CA . THR A 1 104 ? 7.328 8.639 -23.021 1.00 92.31 104 THR A CA 1
ATOM 834 C C . THR A 1 104 ? 6.866 7.782 -24.197 1.00 92.31 104 THR A C 1
ATOM 836 O O . THR A 1 104 ? 7.034 8.187 -25.346 1.00 92.31 104 THR A O 1
ATOM 839 N N . TRP A 1 105 ? 6.336 6.584 -23.936 1.00 90.50 105 TRP A N 1
ATOM 840 C CA . TRP A 1 105 ? 6.033 5.605 -24.984 1.00 90.50 105 TRP A CA 1
ATOM 841 C C . TRP A 1 105 ? 4.542 5.329 -25.138 1.00 90.50 105 TRP A C 1
ATOM 843 O O . TRP A 1 105 ? 4.046 5.352 -26.260 1.00 90.50 105 TRP A O 1
ATOM 853 N N . ILE A 1 106 ? 3.822 5.097 -24.043 1.00 88.56 106 ILE A N 1
ATOM 854 C CA . ILE A 1 106 ? 2.402 4.726 -24.095 1.00 88.56 106 ILE A CA 1
ATOM 855 C C . ILE A 1 106 ? 1.554 5.937 -24.471 1.00 88.56 106 ILE A C 1
ATOM 857 O O . ILE A 1 106 ? 0.806 5.874 -25.442 1.00 88.56 106 ILE A O 1
ATOM 861 N N . ASP A 1 107 ? 1.752 7.071 -23.796 1.00 88.25 107 ASP A N 1
ATOM 862 C CA . ASP A 1 107 ? 1.015 8.305 -24.105 1.00 88.25 107 ASP A CA 1
ATOM 863 C C . ASP A 1 107 ? 1.378 8.850 -25.504 1.00 88.25 107 ASP A C 1
ATOM 865 O O . ASP A 1 107 ? 0.598 9.567 -26.127 1.00 88.25 107 ASP A O 1
ATOM 869 N N . ALA A 1 108 ? 2.544 8.462 -26.035 1.00 88.38 108 ALA A N 1
ATOM 870 C CA . ALA A 1 108 ? 2.977 8.751 -27.402 1.00 88.38 108 ALA A CA 1
ATOM 871 C C . ALA A 1 108 ? 2.398 7.784 -28.460 1.00 88.38 108 ALA A C 1
ATOM 873 O O . ALA A 1 108 ? 2.698 7.928 -29.647 1.00 88.38 108 ALA A O 1
ATOM 874 N N . GLY A 1 109 ? 1.583 6.803 -28.057 1.00 85.50 109 GLY A N 1
ATOM 875 C CA . GLY A 1 109 ? 0.879 5.877 -28.949 1.00 85.50 109 GLY A CA 1
ATOM 876 C C . GLY A 1 109 ? 1.653 4.612 -29.329 1.00 85.50 109 GLY A C 1
ATOM 877 O O . GLY A 1 109 ? 1.266 3.929 -30.279 1.00 85.50 109 GLY A O 1
ATOM 878 N N . VAL A 1 110 ? 2.744 4.274 -28.630 1.00 86.38 110 VAL A N 1
ATOM 879 C CA . VAL A 1 110 ? 3.430 2.990 -28.840 1.00 86.38 110 VAL A CA 1
ATOM 880 C C . VAL A 1 110 ? 2.578 1.866 -28.236 1.00 86.38 110 VAL A C 1
ATOM 882 O O . VAL A 1 110 ? 2.250 1.939 -27.051 1.00 86.38 110 VAL A O 1
ATOM 885 N N . PRO A 1 111 ? 2.242 0.805 -28.997 1.00 85.38 111 PRO A N 1
ATOM 886 C CA . PRO A 1 111 ? 1.426 -0.288 -28.477 1.00 85.38 111 PRO A CA 1
ATOM 887 C C . PRO A 1 111 ? 2.049 -0.956 -27.245 1.00 85.38 111 PRO A C 1
ATOM 889 O O . PRO A 1 111 ? 3.239 -1.292 -27.240 1.00 85.38 111 PRO A O 1
ATOM 892 N N . LEU A 1 112 ? 1.227 -1.208 -26.223 1.00 83.06 112 LEU A N 1
ATOM 893 C CA . LEU A 1 112 ? 1.661 -1.718 -24.919 1.00 83.06 112 LEU A CA 1
ATOM 894 C C . LEU A 1 112 ? 2.432 -3.048 -25.017 1.00 83.06 112 LEU A C 1
ATOM 896 O O . LEU A 1 112 ? 3.455 -3.236 -24.351 1.00 83.06 112 LEU A O 1
ATOM 900 N N . GLU A 1 113 ? 2.004 -3.946 -25.907 1.00 81.19 113 GLU A N 1
ATOM 901 C CA . GLU A 1 113 ? 2.682 -5.216 -26.200 1.00 81.19 113 GLU A CA 1
ATOM 902 C C . GLU A 1 113 ? 4.145 -5.024 -26.631 1.00 81.19 113 GLU A C 1
ATOM 904 O O . GLU A 1 113 ? 5.032 -5.797 -26.245 1.00 81.19 113 GLU A O 1
ATOM 909 N N . GLN A 1 114 ? 4.427 -3.955 -27.382 1.00 81.06 114 GLN A N 1
ATOM 910 C CA . GLN A 1 114 ? 5.779 -3.638 -27.832 1.00 81.06 114 GLN A CA 1
ATOM 911 C C . GLN A 1 114 ? 6.614 -3.131 -26.657 1.00 81.06 114 GLN A C 1
ATOM 913 O O . GLN A 1 114 ? 7.729 -3.618 -26.448 1.00 81.06 114 GLN A O 1
ATOM 918 N N . CYS A 1 115 ? 6.055 -2.243 -25.831 1.00 81.88 115 CYS A N 1
ATOM 919 C CA . CYS A 1 115 ? 6.724 -1.680 -24.658 1.00 81.88 115 CYS A CA 1
ATOM 920 C C . CYS A 1 115 ? 7.039 -2.745 -23.584 1.00 81.88 115 CYS A C 1
ATOM 922 O O . CYS A 1 115 ? 8.080 -2.713 -22.926 1.00 81.88 115 CYS A O 1
ATOM 924 N N . GLY A 1 116 ? 6.200 -3.772 -23.471 1.00 82.50 116 GLY A N 1
ATOM 925 C CA . GLY A 1 116 ? 6.404 -4.903 -22.571 1.00 82.50 116 GLY A CA 1
ATOM 926 C C . GLY A 1 116 ? 5.885 -4.690 -21.151 1.00 82.50 116 GLY A C 1
ATOM 927 O O . GLY A 1 116 ? 5.445 -3.606 -20.779 1.00 82.50 116 GLY A O 1
ATOM 928 N N . VAL A 1 117 ? 5.959 -5.767 -20.360 1.00 83.81 117 VAL A N 1
ATOM 929 C CA . VAL A 1 117 ? 5.222 -5.939 -19.091 1.00 83.81 117 VAL A CA 1
ATOM 930 C C . VAL A 1 117 ? 5.402 -4.805 -18.079 1.00 83.81 117 VAL A C 1
ATOM 932 O O . VAL A 1 117 ? 4.487 -4.506 -17.321 1.00 83.81 117 VAL A O 1
ATOM 935 N N . LEU A 1 118 ? 6.555 -4.133 -18.097 1.00 88.38 118 LEU A N 1
ATOM 936 C CA . LEU A 1 118 ? 6.890 -3.065 -17.159 1.00 88.38 118 LEU A CA 1
ATOM 937 C C . LEU A 1 118 ? 5.885 -1.907 -17.180 1.00 88.38 118 LEU A C 1
ATOM 939 O O . LEU A 1 118 ? 5.634 -1.285 -16.152 1.00 88.38 118 LEU A O 1
ATOM 943 N N . PHE A 1 119 ? 5.317 -1.625 -18.350 1.00 90.00 119 PHE A N 1
ATOM 944 C CA . PHE A 1 119 ? 4.433 -0.482 -18.540 1.00 90.00 119 PHE A CA 1
ATOM 945 C C . PHE A 1 119 ? 2.962 -0.854 -18.450 1.00 90.00 119 PHE A C 1
ATOM 947 O O . PHE A 1 119 ? 2.129 0.019 -18.657 1.00 90.00 119 PHE A O 1
ATOM 954 N N . TYR A 1 120 ? 2.618 -2.102 -18.126 1.00 87.31 120 TYR A N 1
ATOM 955 C CA . TYR A 1 120 ? 1.223 -2.503 -17.962 1.00 87.31 120 TYR A CA 1
ATOM 956 C C . TYR A 1 120 ? 0.611 -1.842 -16.717 1.00 87.31 120 TYR A C 1
ATOM 958 O O . TYR A 1 120 ? 1.296 -1.734 -15.693 1.00 87.31 120 TYR A O 1
ATOM 966 N N . PRO A 1 121 ? -0.677 -1.441 -16.756 1.00 87.94 121 PRO A N 1
ATOM 967 C CA . PRO A 1 121 ? -1.369 -0.841 -15.609 1.00 87.94 121 PRO A CA 1
ATOM 968 C C . PRO A 1 121 ? -1.224 -1.658 -14.316 1.00 87.94 121 PRO A C 1
ATOM 970 O O . PRO A 1 121 ? -0.875 -1.128 -13.262 1.00 87.94 121 PRO A O 1
ATOM 973 N N . ARG A 1 122 ? -1.387 -2.980 -14.417 1.00 86.88 122 ARG A N 1
ATOM 974 C CA . ARG A 1 122 ? -1.237 -3.923 -13.300 1.00 86.88 122 ARG A CA 1
ATOM 975 C C . ARG A 1 122 ? 0.160 -3.948 -12.694 1.00 86.88 122 ARG A C 1
ATOM 977 O O . ARG A 1 122 ? 0.299 -4.075 -11.480 1.00 86.88 122 ARG A O 1
ATOM 984 N N . PHE A 1 123 ? 1.202 -3.801 -13.512 1.00 89.44 123 PHE A N 1
ATOM 985 C CA . PHE A 1 123 ? 2.577 -3.758 -13.015 1.00 89.44 123 PHE A CA 1
ATOM 986 C C . PHE A 1 123 ? 2.820 -2.491 -12.182 1.00 89.44 123 PHE A C 1
ATOM 988 O O . PHE A 1 123 ? 3.433 -2.551 -11.111 1.00 89.44 123 PHE A O 1
ATOM 995 N N . LEU A 1 124 ? 2.276 -1.354 -12.632 1.00 92.62 124 LEU A N 1
ATOM 996 C CA . LEU A 1 124 ? 2.305 -0.100 -11.881 1.00 92.62 124 LEU A CA 1
ATOM 997 C C . LEU A 1 124 ? 1.557 -0.233 -10.546 1.00 92.62 124 LEU A C 1
ATOM 999 O O . LEU A 1 124 ? 2.123 0.092 -9.504 1.00 92.62 124 LEU A O 1
ATOM 1003 N N . LEU A 1 125 ? 0.331 -0.768 -10.554 1.00 92.69 125 LEU A N 1
ATOM 1004 C CA . LEU A 1 125 ? -0.464 -0.978 -9.336 1.00 92.69 125 LEU A CA 1
ATOM 1005 C C . LEU A 1 125 ? 0.228 -1.915 -8.341 1.00 92.69 125 LEU A C 1
ATOM 1007 O O . LEU A 1 125 ? 0.303 -1.614 -7.148 1.00 92.69 125 LEU A O 1
ATOM 1011 N N . ALA A 1 126 ? 0.802 -3.018 -8.823 1.00 91.75 126 ALA A N 1
ATOM 1012 C CA . ALA A 1 126 ? 1.561 -3.947 -7.993 1.00 91.75 126 ALA A CA 1
ATOM 1013 C C . ALA A 1 126 ? 2.780 -3.281 -7.336 1.00 91.75 126 ALA A C 1
ATOM 1015 O O . ALA A 1 126 ? 3.069 -3.541 -6.168 1.00 91.75 126 ALA A O 1
ATOM 1016 N N . THR A 1 127 ? 3.474 -2.404 -8.068 1.00 95.12 127 THR A N 1
ATOM 1017 C CA . THR A 1 127 ? 4.641 -1.672 -7.557 1.00 95.12 127 THR A CA 1
ATOM 1018 C C . THR A 1 127 ? 4.225 -0.611 -6.534 1.00 95.12 127 THR A C 1
ATOM 1020 O O . THR A 1 127 ? 4.820 -0.545 -5.459 1.00 95.12 127 THR A O 1
ATOM 1023 N N . ARG A 1 128 ? 3.155 0.153 -6.804 1.00 96.75 128 ARG A N 1
ATOM 1024 C CA . ARG A 1 128 ? 2.588 1.137 -5.859 1.00 96.75 128 ARG A CA 1
ATOM 1025 C C . ARG A 1 128 ? 2.110 0.483 -4.567 1.00 96.75 128 ARG A C 1
ATOM 1027 O O . ARG A 1 128 ? 2.367 0.987 -3.482 1.00 96.75 128 ARG A O 1
ATOM 1034 N N . LYS A 1 129 ? 1.500 -0.706 -4.651 1.00 95.94 129 LYS A N 1
ATOM 1035 C CA . LYS A 1 129 ? 1.150 -1.508 -3.466 1.00 95.94 129 LYS A CA 1
ATOM 1036 C C . LYS A 1 129 ? 2.360 -1.718 -2.551 1.00 95.94 129 LYS A C 1
ATOM 1038 O O . LYS A 1 129 ? 2.257 -1.495 -1.347 1.00 95.94 129 LYS A O 1
ATOM 1043 N N . LEU A 1 130 ? 3.491 -2.153 -3.113 1.00 95.62 130 LEU A N 1
ATOM 1044 C CA . LEU A 1 130 ? 4.717 -2.386 -2.346 1.00 95.62 130 LEU A CA 1
ATOM 1045 C C . LEU A 1 130 ? 5.274 -1.077 -1.770 1.00 95.62 130 LEU A C 1
ATOM 1047 O O . LEU A 1 130 ? 5.700 -1.059 -0.616 1.00 95.62 130 LEU A O 1
ATOM 1051 N N . HIS A 1 131 ? 5.246 0.011 -2.543 1.00 97.88 131 HIS A N 1
ATOM 1052 C CA . HIS A 1 131 ? 5.717 1.322 -2.093 1.00 97.88 131 HIS A CA 1
ATOM 1053 C C . HIS A 1 131 ? 4.887 1.847 -0.913 1.00 97.88 131 HIS A C 1
ATOM 1055 O O . HIS A 1 131 ? 5.449 2.167 0.133 1.00 97.88 131 HIS A O 1
ATOM 1061 N N . MET A 1 132 ? 3.554 1.797 -1.007 1.00 97.88 132 MET A N 1
ATOM 1062 C CA . MET A 1 132 ? 2.655 2.144 0.100 1.00 97.88 132 MET A CA 1
ATOM 1063 C C . MET A 1 132 ? 2.901 1.280 1.345 1.00 97.88 132 MET A C 1
ATOM 1065 O O . MET A 1 132 ? 2.902 1.795 2.461 1.00 97.88 132 MET A O 1
ATOM 1069 N N . GLN A 1 133 ? 3.142 -0.027 1.187 1.00 95.25 133 GLN A N 1
ATOM 1070 C CA . GLN A 1 133 ? 3.507 -0.910 2.306 1.00 95.25 133 GLN A CA 1
ATOM 1071 C C . GLN A 1 133 ? 4.820 -0.484 2.976 1.00 95.25 133 GLN A C 1
ATOM 1073 O O . GLN A 1 133 ? 4.886 -0.439 4.205 1.00 95.25 133 GLN A O 1
ATOM 1078 N N . ALA A 1 134 ? 5.836 -0.116 2.195 1.00 95.69 134 ALA A N 1
ATOM 1079 C CA . ALA A 1 134 ? 7.093 0.403 2.727 1.00 95.69 134 ALA A CA 1
ATOM 1080 C C . ALA A 1 134 ? 6.913 1.764 3.429 1.00 95.69 134 ALA A C 1
ATOM 1082 O O . ALA A 1 134 ? 7.481 1.971 4.501 1.00 95.69 134 ALA A O 1
ATOM 1083 N N . LEU A 1 135 ? 6.079 2.659 2.886 1.00 97.44 135 LEU A N 1
ATOM 1084 C CA . LEU A 1 135 ? 5.723 3.938 3.514 1.00 97.44 135 LEU A CA 1
ATOM 1085 C C . LEU A 1 135 ? 4.989 3.740 4.848 1.00 97.44 135 LEU A C 1
ATOM 1087 O O . LEU A 1 135 ? 5.283 4.445 5.812 1.00 97.44 135 LEU A O 1
ATOM 1091 N N . MET A 1 136 ? 4.074 2.769 4.939 1.00 95.62 136 MET A N 1
ATOM 1092 C CA . MET A 1 136 ? 3.390 2.426 6.193 1.00 95.62 136 MET A CA 1
ATOM 1093 C C . MET A 1 136 ? 4.369 1.936 7.268 1.00 95.62 136 MET A C 1
ATOM 1095 O O . MET A 1 136 ? 4.329 2.426 8.395 1.00 95.62 136 MET A O 1
ATOM 1099 N N . GLU A 1 137 ? 5.283 1.024 6.923 1.00 92.88 137 GLU A N 1
ATOM 1100 C CA . GLU A 1 137 ? 6.331 0.544 7.840 1.00 92.88 137 GLU A CA 1
ATOM 1101 C C . GLU A 1 137 ? 7.298 1.672 8.243 1.00 92.88 137 GLU A C 1
ATOM 1103 O O . GLU A 1 137 ? 7.731 1.756 9.394 1.00 92.88 137 GLU A O 1
ATOM 1108 N N . LEU A 1 138 ? 7.624 2.581 7.318 1.00 95.69 138 LEU A N 1
ATOM 1109 C CA . LEU A 1 138 ? 8.445 3.756 7.608 1.00 95.69 138 LEU A CA 1
ATOM 1110 C C . LEU A 1 138 ? 7.734 4.720 8.570 1.00 95.69 138 LEU A C 1
ATOM 1112 O O . LEU A 1 138 ? 8.355 5.205 9.516 1.00 95.69 138 LEU A O 1
ATOM 1116 N N . ALA A 1 139 ? 6.441 4.976 8.358 1.00 96.12 139 ALA A N 1
ATOM 1117 C CA . ALA A 1 139 ? 5.633 5.837 9.218 1.00 96.12 139 ALA A CA 1
ATOM 1118 C C . ALA A 1 139 ? 5.479 5.268 10.636 1.00 96.12 139 ALA A C 1
ATOM 1120 O O . ALA A 1 139 ? 5.493 6.037 11.598 1.00 96.12 139 ALA A O 1
ATOM 1121 N N . ASP A 1 140 ? 5.347 3.946 10.773 1.00 92.44 140 ASP A N 1
ATOM 1122 C CA . ASP A 1 140 ? 5.254 3.265 12.070 1.00 92.44 140 ASP A CA 1
ATOM 1123 C C . ASP A 1 140 ? 6.553 3.399 12.885 1.00 92.44 140 ASP A C 1
ATOM 1125 O O . ASP A 1 140 ? 6.526 3.695 14.082 1.00 92.44 140 ASP A O 1
ATOM 1129 N N . LYS A 1 141 ? 7.715 3.275 12.226 1.00 93.00 141 LYS A N 1
ATOM 1130 C CA . LYS A 1 141 ? 9.031 3.393 12.881 1.00 93.00 141 LYS A CA 1
ATOM 1131 C C . LYS A 1 141 ? 9.491 4.839 13.118 1.00 93.00 141 LYS A C 1
ATOM 1133 O O . LYS A 1 141 ? 10.416 5.059 13.908 1.00 93.00 141 LYS A O 1
ATOM 1138 N N . GLU A 1 142 ? 8.896 5.828 12.453 1.00 95.81 142 GLU A N 1
ATOM 1139 C CA . GLU A 1 142 ? 9.297 7.234 12.572 1.00 95.81 142 GLU A CA 1
ATOM 1140 C C . GLU A 1 142 ? 8.805 7.863 13.887 1.00 95.81 142 GLU A C 1
ATOM 1142 O O . GLU A 1 142 ? 7.614 8.040 14.140 1.00 95.81 142 GLU A O 1
ATOM 1147 N N . LYS A 1 143 ? 9.760 8.278 14.725 1.00 94.94 143 LYS A N 1
ATOM 1148 C CA . LYS A 1 143 ? 9.494 8.882 16.041 1.00 94.94 143 LYS A CA 1
ATOM 1149 C C . LYS A 1 143 ? 9.243 10.387 15.952 1.00 94.94 143 LYS A C 1
ATOM 1151 O O . LYS A 1 143 ? 8.599 10.970 16.827 1.00 94.94 143 LYS A O 1
ATOM 1156 N N . ASN A 1 144 ? 9.772 11.048 14.926 1.00 96.56 144 ASN A N 1
ATOM 1157 C CA . ASN A 1 144 ? 9.578 12.473 14.714 1.00 96.56 144 ASN A CA 1
ATOM 1158 C C . ASN A 1 144 ? 8.198 12.736 14.098 1.00 96.56 144 ASN A C 1
ATOM 1160 O O . ASN A 1 144 ? 7.963 12.460 12.925 1.00 96.56 144 ASN A O 1
ATOM 1164 N N . LYS A 1 145 ? 7.308 13.368 14.870 1.00 93.88 145 LYS A N 1
ATOM 1165 C CA . LYS A 1 145 ? 5.928 13.670 14.453 1.00 93.88 145 LYS A CA 1
ATOM 1166 C C . LYS A 1 145 ? 5.826 14.455 13.140 1.00 93.88 145 LYS A C 1
ATOM 1168 O O . LYS A 1 145 ? 4.935 14.182 12.343 1.00 93.88 145 LYS A O 1
ATOM 1173 N N . SER A 1 146 ? 6.721 15.418 12.899 1.00 95.69 146 SER A N 1
ATOM 1174 C CA . SER A 1 146 ? 6.696 16.219 11.667 1.00 95.69 146 SER A CA 1
ATOM 1175 C C . SER A 1 146 ? 7.082 15.378 10.451 1.00 95.69 146 SER A C 1
ATOM 1177 O O . SER A 1 146 ? 6.416 15.457 9.422 1.00 95.69 146 SER A O 1
ATOM 1179 N N . LYS A 1 147 ? 8.109 14.529 10.580 1.00 96.56 147 LYS A N 1
ATOM 1180 C CA . LYS A 1 147 ? 8.494 13.588 9.520 1.00 96.56 147 LYS A CA 1
ATOM 1181 C C . LYS A 1 147 ? 7.408 12.542 9.277 1.00 96.56 147 LYS A C 1
ATOM 1183 O O . LYS A 1 147 ? 7.018 12.363 8.129 1.00 96.56 147 LYS A O 1
ATOM 1188 N N . LYS A 1 148 ? 6.851 11.945 10.340 1.00 96.38 148 LYS A N 1
ATOM 1189 C CA . LYS A 1 148 ? 5.725 11.001 10.247 1.00 96.38 148 LYS A CA 1
ATOM 1190 C C . LYS A 1 148 ? 4.538 11.625 9.508 1.00 96.38 148 LYS A C 1
ATOM 1192 O O . LYS A 1 148 ? 3.998 10.998 8.609 1.00 96.38 148 LYS A O 1
ATOM 1197 N N . SER A 1 149 ? 4.173 12.875 9.817 1.00 95.94 149 SER A N 1
ATOM 1198 C CA . SER A 1 149 ? 3.082 13.574 9.115 1.00 95.94 149 SER A CA 1
ATOM 1199 C C . SER A 1 149 ? 3.344 13.717 7.615 1.00 95.94 149 SER A C 1
ATOM 1201 O O . SER A 1 149 ? 2.423 13.512 6.835 1.00 95.94 149 SER A O 1
ATOM 1203 N N . LYS A 1 150 ? 4.581 14.028 7.206 1.00 97.69 150 LYS A N 1
ATOM 1204 C CA . LYS A 1 150 ? 4.942 14.129 5.781 1.00 97.69 150 LYS A CA 1
ATOM 1205 C C . LYS A 1 150 ? 4.849 12.780 5.070 1.00 97.69 150 LYS A C 1
ATOM 1207 O O . LYS A 1 150 ? 4.291 12.716 3.984 1.00 97.69 150 LYS A O 1
ATOM 1212 N N . ILE A 1 151 ? 5.339 11.713 5.704 1.00 98.06 151 ILE A N 1
ATOM 1213 C CA . ILE A 1 151 ? 5.240 10.345 5.169 1.00 98.06 151 ILE A CA 1
ATOM 1214 C C . ILE A 1 151 ? 3.768 9.939 5.017 1.00 98.06 151 ILE A C 1
ATOM 1216 O O . ILE A 1 151 ? 3.384 9.369 4.004 1.00 98.06 151 ILE A O 1
ATOM 1220 N N . LEU A 1 152 ? 2.923 10.262 6.003 1.00 97.75 152 LEU A N 1
ATOM 1221 C CA . LEU A 1 152 ? 1.486 9.990 5.940 1.00 97.75 152 LEU A CA 1
ATOM 1222 C C . LEU A 1 152 ? 0.788 10.784 4.823 1.00 97.75 152 LEU A C 1
ATOM 1224 O O . LEU A 1 152 ? -0.119 10.254 4.192 1.00 97.75 152 LEU A O 1
ATOM 1228 N N . GLU A 1 153 ? 1.191 12.030 4.571 1.00 98.19 153 GLU A N 1
ATOM 1229 C CA . GLU A 1 153 ? 0.669 12.841 3.460 1.00 98.19 153 GLU A CA 1
ATOM 1230 C C . GLU A 1 153 ? 1.077 12.269 2.096 1.00 98.19 153 GLU A C 1
ATOM 1232 O O . GLU A 1 153 ? 0.238 12.168 1.205 1.00 98.19 153 GLU A O 1
ATOM 1237 N N . GLU A 1 154 ? 2.328 11.831 1.945 1.00 98.06 154 GLU A N 1
ATOM 1238 C CA . GLU A 1 154 ? 2.801 11.128 0.747 1.00 98.06 154 GLU A CA 1
ATOM 1239 C C . GLU A 1 154 ? 2.022 9.827 0.511 1.00 98.06 154 GLU A C 1
ATOM 1241 O O . GLU A 1 154 ? 1.477 9.618 -0.573 1.00 98.06 154 GLU A O 1
ATOM 1246 N N . LEU A 1 155 ? 1.882 9.007 1.557 1.00 98.31 155 LEU A N 1
ATOM 1247 C CA . LEU A 1 155 ? 1.108 7.768 1.534 1.00 98.31 155 LEU A CA 1
ATOM 1248 C C . LEU A 1 155 ? -0.359 8.010 1.144 1.00 98.31 155 LEU A C 1
ATOM 1250 O O . LEU A 1 155 ? -0.922 7.251 0.359 1.00 98.31 155 LEU A O 1
ATOM 1254 N N . PHE A 1 156 ? -0.984 9.058 1.687 1.00 98.56 156 PHE A N 1
ATOM 1255 C CA . PHE A 1 156 ? -2.364 9.415 1.365 1.00 98.56 156 PHE A CA 1
ATOM 1256 C C . PHE A 1 156 ? -2.516 9.841 -0.099 1.00 98.56 156 PHE A C 1
ATOM 1258 O O . PHE A 1 156 ? -3.423 9.366 -0.779 1.00 98.56 156 PHE A O 1
ATOM 1265 N N . ASN A 1 157 ? -1.612 10.684 -0.601 1.00 98.38 157 ASN A N 1
ATOM 1266 C CA . ASN A 1 157 ? -1.645 11.142 -1.990 1.00 98.38 157 ASN A CA 1
ATOM 1267 C C . ASN A 1 157 ? -1.455 9.982 -2.979 1.00 98.38 157 ASN A C 1
ATOM 1269 O O . ASN A 1 157 ? -2.141 9.919 -4.000 1.00 98.38 157 ASN A O 1
ATOM 1273 N N . GLU A 1 158 ? -0.551 9.044 -2.683 1.00 98.31 158 GLU A N 1
ATOM 1274 C CA . GLU A 1 158 ? -0.387 7.847 -3.510 1.00 98.31 158 GLU A CA 1
ATOM 1275 C C . GLU A 1 158 ? -1.627 6.949 -3.460 1.00 98.31 158 GLU A C 1
ATOM 1277 O O . GLU A 1 158 ? -2.065 6.466 -4.505 1.00 98.31 158 GLU A O 1
ATOM 1282 N N . ALA A 1 159 ? -2.226 6.764 -2.280 1.00 98.44 159 ALA A N 1
ATOM 1283 C CA . ALA A 1 159 ? -3.447 5.981 -2.127 1.00 98.44 159 ALA A CA 1
ATOM 1284 C C . ALA A 1 159 ? -4.616 6.561 -2.940 1.00 98.44 159 ALA A C 1
ATOM 1286 O O . ALA A 1 159 ? -5.291 5.810 -3.646 1.00 98.44 159 ALA A O 1
ATOM 1287 N N . GLU A 1 160 ? -4.821 7.882 -2.900 1.00 98.00 160 GLU A N 1
ATOM 1288 C CA . GLU A 1 160 ? -5.819 8.558 -3.740 1.00 98.00 160 GLU A CA 1
ATOM 1289 C C . GLU A 1 160 ? -5.533 8.341 -5.225 1.00 98.00 160 GLU A C 1
ATOM 1291 O O . GLU A 1 160 ? -6.426 7.933 -5.966 1.00 98.00 160 GLU A O 1
ATOM 1296 N N . SER A 1 161 ? -4.277 8.512 -5.651 1.00 95.81 161 SER A N 1
ATOM 1297 C CA . SER A 1 161 ? -3.892 8.287 -7.046 1.00 95.81 161 SER A CA 1
ATOM 1298 C C . SER A 1 161 ? -4.104 6.837 -7.490 1.00 95.81 161 SER A C 1
ATOM 1300 O O . SER A 1 161 ? -4.438 6.603 -8.647 1.00 95.81 161 SER A O 1
ATOM 1302 N N . VAL A 1 162 ? -3.901 5.847 -6.615 1.00 95.75 162 VAL A N 1
ATOM 1303 C CA . VAL A 1 162 ? -4.165 4.430 -6.921 1.00 95.75 162 VAL A CA 1
ATOM 1304 C C . VAL A 1 162 ? -5.655 4.172 -7.110 1.00 95.75 162 VAL A C 1
ATOM 1306 O O . VAL A 1 162 ? -6.021 3.494 -8.066 1.00 95.75 162 VAL A O 1
ATOM 1309 N N . ILE A 1 163 ? -6.499 4.708 -6.227 1.00 94.94 163 ILE A N 1
ATOM 1310 C CA . ILE A 1 163 ? -7.955 4.530 -6.304 1.00 94.94 163 ILE A CA 1
ATOM 1311 C C . ILE A 1 163 ? -8.500 5.217 -7.559 1.00 94.94 163 ILE A C 1
ATOM 1313 O O . ILE A 1 163 ? -9.195 4.582 -8.343 1.00 94.94 163 ILE A O 1
ATOM 1317 N N . GLU A 1 164 ? -8.104 6.466 -7.810 1.00 93.38 164 GLU A N 1
ATOM 1318 C CA . GLU A 1 164 ? -8.491 7.199 -9.020 1.00 93.38 164 GLU A CA 1
ATOM 1319 C C . GLU A 1 164 ? -8.013 6.486 -10.291 1.00 93.38 164 GLU A C 1
ATOM 1321 O O . GLU A 1 164 ? -8.754 6.375 -11.270 1.00 93.38 164 GLU A O 1
ATOM 1326 N N . PHE A 1 165 ? -6.784 5.964 -10.288 1.00 88.62 165 PHE A N 1
ATOM 1327 C CA . PHE A 1 165 ? -6.262 5.196 -11.413 1.00 88.62 165 PHE A CA 1
ATOM 1328 C C . PHE A 1 165 ? -7.085 3.927 -11.653 1.00 88.62 165 PHE A C 1
ATOM 1330 O O . PHE A 1 165 ? -7.430 3.651 -12.794 1.00 88.62 165 PHE A O 1
ATOM 1337 N N . ALA A 1 166 ? -7.438 3.177 -10.609 1.00 86.06 166 ALA A N 1
ATOM 1338 C CA . ALA A 1 166 ? -8.243 1.965 -10.749 1.00 86.06 166 ALA A CA 1
ATOM 1339 C C . ALA A 1 166 ? -9.678 2.252 -11.229 1.00 86.06 166 ALA A C 1
ATOM 1341 O O . ALA A 1 166 ? -10.210 1.495 -12.038 1.00 86.06 166 ALA A O 1
ATOM 1342 N N . ASP A 1 167 ? -10.278 3.358 -10.779 1.00 84.25 167 ASP A N 1
ATOM 1343 C CA . ASP A 1 167 ? -11.627 3.768 -11.185 1.00 84.25 167 ASP A CA 1
ATOM 1344 C C . ASP A 1 167 ? -11.665 4.310 -12.628 1.00 84.25 167 ASP A C 1
ATOM 1346 O O . ASP A 1 167 ? -12.634 4.085 -13.356 1.00 84.25 167 ASP A O 1
ATOM 1350 N N . SER A 1 168 ? -10.618 5.024 -13.060 1.00 80.44 168 SER A N 1
ATOM 1351 C CA . SER A 1 168 ? -10.536 5.647 -14.395 1.00 80.44 168 SER A CA 1
ATOM 1352 C C . SER A 1 168 ? -9.975 4.727 -15.480 1.00 80.44 168 SER A C 1
ATOM 1354 O O . SER A 1 168 ? -10.312 4.873 -16.655 1.00 80.44 168 SER A O 1
ATOM 1356 N N . GLN A 1 169 ? -9.115 3.787 -15.098 1.00 65.00 169 GLN A N 1
ATOM 1357 C CA . GLN A 1 169 ? -8.467 2.818 -15.970 1.00 65.00 169 GLN A CA 1
ATOM 1358 C C . GLN A 1 169 ? -8.913 1.428 -15.524 1.00 65.00 169 GLN A C 1
ATOM 1360 O O . GLN A 1 169 ? -8.105 0.659 -15.008 1.00 65.00 169 GLN A O 1
ATOM 1365 N N . CYS A 1 170 ? -10.194 1.087 -15.711 1.00 55.06 170 CYS A N 1
ATOM 1366 C CA . CYS A 1 170 ? -10.558 -0.328 -15.731 1.00 55.06 170 CYS A CA 1
ATOM 1367 C C . CYS A 1 170 ? -9.739 -0.932 -16.879 1.00 55.06 170 CYS A C 1
ATOM 1369 O O . CYS A 1 170 ? -9.975 -0.524 -18.021 1.00 55.06 170 CYS A O 1
ATOM 1371 N N . PRO A 1 171 ? -8.712 -1.766 -16.612 1.00 54.97 171 PRO A N 1
ATOM 1372 C CA . PRO A 1 171 ? -7.789 -2.169 -17.659 1.00 54.97 171 PRO A CA 1
ATOM 1373 C C . PRO A 1 171 ? -8.607 -2.846 -18.744 1.00 54.97 171 PRO A C 1
ATOM 1375 O O . PRO A 1 171 ? -9.354 -3.780 -18.443 1.00 54.97 171 PRO A O 1
ATOM 1378 N N . ASP A 1 172 ? -8.520 -2.357 -19.980 1.00 55.81 172 ASP A N 1
ATOM 1379 C CA . ASP A 1 172 ? -9.132 -3.076 -21.083 1.00 55.81 172 ASP A CA 1
ATOM 1380 C C . ASP A 1 172 ? -8.415 -4.423 -21.176 1.00 55.81 172 ASP A C 1
ATOM 1382 O O . ASP A 1 172 ? -7.267 -4.529 -21.605 1.00 55.81 172 ASP A O 1
ATOM 1386 N N . LEU A 1 173 ? -9.094 -5.461 -20.690 1.00 55.22 173 LEU A N 1
ATOM 1387 C CA . LEU A 1 173 ? -8.574 -6.822 -20.607 1.00 55.22 173 LEU A CA 1
ATOM 1388 C C . LEU A 1 173 ? -8.252 -7.386 -21.998 1.00 55.22 173 LEU A C 1
ATOM 1390 O O . LEU A 1 173 ? -7.660 -8.458 -22.081 1.00 55.22 173 LEU A O 1
ATOM 1394 N N . SER A 1 174 ? -8.656 -6.700 -23.074 1.00 52.94 174 SER A N 1
ATOM 1395 C CA . SER A 1 174 ? -8.290 -7.043 -24.447 1.00 52.94 174 SER A CA 1
ATOM 1396 C C . SER A 1 174 ? -6.849 -6.677 -24.823 1.00 52.94 174 SER A C 1
ATOM 1398 O O . SER A 1 174 ? -6.349 -7.214 -25.808 1.00 52.94 174 SER A O 1
ATOM 1400 N N . GLU A 1 175 ? -6.162 -5.832 -24.043 1.00 57.41 175 GLU A N 1
ATOM 1401 C CA . GLU A 1 175 ? -4.749 -5.471 -24.264 1.00 57.41 175 GLU A CA 1
ATOM 1402 C C . GLU A 1 175 ? -3.759 -6.376 -23.508 1.00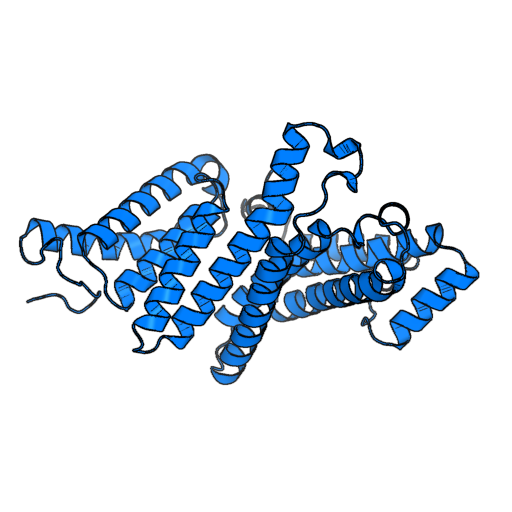 57.41 175 GLU A C 1
ATOM 1404 O O . GLU A 1 175 ? -2.544 -6.163 -23.554 1.00 57.41 175 GLU A O 1
ATOM 1409 N N . GLU A 1 176 ? -4.249 -7.379 -22.777 1.00 63.50 176 GLU A N 1
ATOM 1410 C CA . GLU A 1 176 ? -3.392 -8.299 -22.033 1.00 63.50 176 GLU A CA 1
ATOM 1411 C C . GLU A 1 176 ? -2.903 -9.473 -22.886 1.00 63.50 176 GLU A C 1
ATOM 1413 O O . GLU A 1 176 ? -3.598 -9.906 -23.808 1.00 63.50 176 GLU A O 1
ATOM 1418 N N . PRO A 1 177 ? -1.714 -10.039 -22.588 1.00 61.84 177 PRO A N 1
ATOM 1419 C CA . PRO A 1 177 ? -1.227 -11.194 -23.327 1.00 61.84 177 PRO A CA 1
ATOM 1420 C C . PRO A 1 177 ? -2.250 -12.329 -23.258 1.00 61.84 177 PRO A C 1
ATOM 1422 O O . PRO A 1 177 ? -2.740 -12.652 -22.177 1.00 61.84 177 PRO A O 1
ATOM 1425 N N . LYS A 1 178 ? -2.517 -12.986 -24.393 1.00 63.62 178 LYS A N 1
ATOM 1426 C CA . LYS A 1 178 ? -3.498 -14.087 -24.506 1.00 63.62 178 LYS A CA 1
ATOM 1427 C C . LYS A 1 178 ? -3.299 -15.215 -23.486 1.00 63.62 178 LYS A C 1
ATOM 1429 O O . LYS A 1 178 ? -4.224 -15.939 -23.151 1.00 63.62 178 LYS A O 1
ATOM 1434 N N . GLU A 1 179 ? -2.085 -15.348 -22.967 1.00 57.53 179 GLU A N 1
ATOM 1435 C CA . GLU A 1 179 ? -1.694 -16.268 -21.893 1.00 57.53 179 GLU A CA 1
ATOM 1436 C C . GLU A 1 179 ? -2.474 -16.037 -20.578 1.00 57.53 179 GLU A C 1
ATOM 1438 O O . GLU A 1 179 ? -2.564 -16.940 -19.751 1.00 57.53 179 GLU A O 1
ATOM 1443 N N . TRP A 1 180 ? -3.080 -14.858 -20.393 1.00 58.97 180 TRP A N 1
ATOM 1444 C CA . TRP A 1 180 ? -3.944 -14.512 -19.257 1.00 58.97 180 TRP A CA 1
ATOM 1445 C C . TRP A 1 180 ? -5.439 -14.773 -19.519 1.00 58.97 180 TRP A C 1
ATOM 1447 O O . TRP A 1 180 ? -6.261 -14.525 -18.636 1.00 58.97 180 TRP A O 1
ATOM 1457 N N . GLU A 1 181 ? -5.815 -15.279 -20.702 1.00 60.25 181 GLU A N 1
ATOM 1458 C CA . GLU A 1 181 ? -7.214 -15.569 -21.061 1.00 60.25 181 GLU A CA 1
ATOM 1459 C C . GLU A 1 181 ? -7.781 -16.809 -20.350 1.00 60.25 181 GLU A C 1
ATOM 1461 O O . GLU A 1 181 ? -9.003 -16.981 -20.299 1.00 60.25 181 GLU A O 1
ATOM 1466 N N . GLU A 1 182 ? -6.931 -17.657 -19.757 1.00 70.12 182 GLU A N 1
ATOM 1467 C CA . GLU A 1 182 ? -7.396 -18.734 -18.881 1.00 70.12 182 GLU A CA 1
ATOM 1468 C C . GLU A 1 182 ? -8.180 -18.143 -17.700 1.00 70.12 182 GLU A C 1
ATOM 1470 O O . GLU A 1 182 ? -7.708 -17.252 -16.987 1.00 70.12 182 GLU A O 1
ATOM 1475 N N . LYS A 1 183 ? -9.408 -18.633 -17.493 1.00 68.12 183 LYS A N 1
ATOM 1476 C CA . LYS A 1 183 ? -10.373 -18.060 -16.543 1.00 68.12 183 LYS A CA 1
ATOM 1477 C C . LYS A 1 183 ? -9.789 -17.928 -15.133 1.00 68.12 183 LYS A C 1
ATOM 1479 O O . LYS A 1 183 ? -10.012 -16.921 -14.463 1.00 68.12 183 LYS A O 1
ATOM 1484 N N . GLU A 1 184 ? -9.046 -18.932 -14.688 1.00 70.62 184 GLU A N 1
ATOM 1485 C CA . GLU A 1 184 ? -8.389 -18.981 -13.386 1.00 70.62 184 GLU A CA 1
ATOM 1486 C C . GLU A 1 184 ? -7.270 -17.933 -13.279 1.00 70.62 184 GLU A C 1
ATOM 1488 O O . GLU A 1 184 ? -7.225 -17.177 -12.306 1.00 70.62 184 GLU A O 1
ATOM 1493 N N . SER A 1 185 ? -6.418 -17.829 -14.302 1.00 69.25 185 SER A N 1
ATOM 1494 C CA . SER A 1 185 ? -5.334 -16.840 -14.386 1.00 69.25 185 SER A CA 1
ATOM 1495 C C . SER A 1 185 ? -5.869 -15.409 -14.389 1.00 69.25 185 SER A C 1
ATOM 1497 O O . SER A 1 185 ? -5.310 -14.536 -13.723 1.00 69.25 185 SER A O 1
ATOM 1499 N N . LYS A 1 186 ? -7.011 -15.180 -15.044 1.00 72.69 186 LYS A N 1
ATOM 1500 C CA . LYS A 1 186 ? -7.708 -13.891 -15.055 1.00 72.69 186 LYS A CA 1
ATOM 1501 C C . LYS A 1 186 ? -8.219 -13.484 -13.672 1.00 72.69 186 LYS A C 1
ATOM 1503 O O . LYS A 1 186 ? -8.031 -12.341 -13.262 1.00 72.69 186 LYS A O 1
ATOM 1508 N N . ILE A 1 187 ? -8.830 -14.412 -12.929 1.00 75.81 187 ILE A N 1
ATOM 1509 C CA . ILE A 1 187 ? -9.312 -14.149 -11.561 1.00 75.81 187 ILE A CA 1
ATOM 1510 C C . ILE A 1 187 ? -8.138 -13.799 -10.642 1.00 75.81 187 ILE A C 1
ATOM 1512 O O . ILE A 1 187 ? -8.211 -12.824 -9.893 1.00 75.81 187 ILE A O 1
ATOM 1516 N N . VAL A 1 188 ? -7.046 -14.566 -10.717 1.00 76.94 188 VAL A N 1
ATOM 1517 C CA . VAL A 1 188 ? -5.836 -14.295 -9.927 1.00 76.94 188 VAL A CA 1
ATOM 1518 C C . VAL A 1 188 ? -5.225 -12.951 -10.316 1.00 76.94 188 VAL A C 1
ATOM 1520 O O . VAL A 1 188 ? -4.852 -12.189 -9.429 1.00 76.94 188 VAL A O 1
ATOM 1523 N N . GLY A 1 189 ? -5.161 -12.636 -11.612 1.00 76.31 189 GLY A N 1
ATOM 1524 C CA . GLY A 1 189 ? -4.631 -11.373 -12.119 1.00 76.31 189 GLY A CA 1
ATOM 1525 C C . GLY A 1 189 ? -5.385 -10.158 -11.579 1.00 76.31 189 GLY A C 1
ATOM 1526 O O . GLY A 1 189 ? -4.767 -9.263 -11.002 1.00 76.31 189 GLY A O 1
ATOM 1527 N N . ILE A 1 190 ? -6.718 -10.173 -11.675 1.00 82.19 190 ILE A N 1
ATOM 1528 C CA . ILE A 1 190 ? -7.586 -9.103 -11.157 1.00 82.19 190 ILE A CA 1
ATOM 1529 C C . ILE A 1 190 ? -7.411 -8.958 -9.641 1.00 82.19 190 ILE A C 1
ATOM 1531 O O . ILE A 1 190 ? -7.142 -7.867 -9.138 1.00 82.19 190 ILE A O 1
ATOM 1535 N N . LYS A 1 191 ? -7.482 -10.062 -8.886 1.00 85.81 191 LYS A N 1
ATOM 1536 C CA . LYS A 1 191 ? -7.332 -10.000 -7.426 1.00 85.81 191 LYS A CA 1
ATOM 1537 C C . LYS A 1 191 ? -5.950 -9.489 -7.019 1.00 85.81 191 LYS A C 1
ATOM 1539 O O . LYS A 1 191 ? -5.847 -8.526 -6.264 1.00 85.81 191 LYS A O 1
ATOM 1544 N N . ALA A 1 192 ? -4.881 -10.106 -7.516 1.00 84.44 192 ALA A N 1
ATOM 1545 C CA . ALA A 1 192 ? -3.519 -9.835 -7.062 1.00 84.44 192 ALA A CA 1
ATOM 1546 C C . ALA A 1 192 ? -2.974 -8.471 -7.504 1.00 84.44 192 ALA A C 1
ATOM 1548 O O . ALA A 1 192 ? -2.168 -7.878 -6.774 1.00 84.44 192 ALA A O 1
ATOM 1549 N N . PHE A 1 193 ? -3.387 -7.990 -8.681 1.00 84.81 193 PHE A N 1
ATOM 1550 C CA . PHE A 1 193 ? -2.781 -6.827 -9.328 1.00 84.81 193 PHE A CA 1
ATOM 1551 C C . PHE A 1 193 ? -3.725 -5.639 -9.542 1.00 84.81 193 PHE A C 1
ATOM 1553 O O . PHE A 1 193 ? -3.242 -4.582 -9.941 1.00 84.81 193 PHE A O 1
ATOM 1560 N N . GLU A 1 194 ? -5.017 -5.763 -9.229 1.00 87.50 194 GLU A N 1
ATOM 1561 C CA . GLU A 1 194 ? -5.964 -4.638 -9.250 1.00 87.50 194 GLU A CA 1
ATOM 1562 C C . GLU A 1 194 ? -6.615 -4.445 -7.878 1.00 87.50 194 GLU A C 1
ATOM 1564 O O . GLU A 1 194 ? -6.373 -3.436 -7.210 1.00 87.50 194 GLU A O 1
ATOM 1569 N N . GLU A 1 195 ? -7.372 -5.437 -7.401 1.00 92.19 195 GLU A N 1
ATOM 1570 C CA . GLU A 1 195 ? -8.167 -5.281 -6.179 1.00 92.19 195 GLU A CA 1
ATOM 1571 C C . GLU A 1 195 ? -7.310 -5.187 -4.912 1.00 92.19 195 GLU A C 1
ATOM 1573 O O . GLU A 1 195 ? -7.514 -4.282 -4.105 1.00 92.19 195 GLU A O 1
ATOM 1578 N N . ILE A 1 196 ? -6.320 -6.068 -4.732 1.00 94.38 196 ILE A N 1
ATOM 1579 C CA . ILE A 1 196 ? -5.454 -6.049 -3.542 1.00 94.38 196 ILE A CA 1
ATOM 1580 C C . ILE A 1 196 ? -4.637 -4.744 -3.451 1.00 94.38 196 ILE A C 1
ATOM 1582 O O . ILE A 1 196 ? -4.573 -4.173 -2.359 1.00 94.38 196 ILE A O 1
ATOM 1586 N N . PRO A 1 197 ? -4.018 -4.221 -4.531 1.00 95.31 197 PRO A N 1
ATOM 1587 C CA . PRO A 1 197 ? -3.443 -2.875 -4.521 1.00 95.31 197 PRO A CA 1
ATOM 1588 C C . PRO A 1 197 ? -4.424 -1.787 -4.066 1.00 95.31 197 PRO A C 1
ATOM 1590 O O . PRO A 1 197 ? -4.061 -0.961 -3.227 1.00 95.31 197 PRO A O 1
ATOM 1593 N N . CYS A 1 198 ? -5.675 -1.823 -4.536 1.00 96.06 198 CYS A N 1
ATOM 1594 C CA . CYS A 1 198 ? -6.712 -0.886 -4.097 1.00 96.06 198 CYS A CA 1
ATOM 1595 C C . CYS A 1 198 ? -7.084 -1.084 -2.621 1.00 96.06 198 CYS A C 1
ATOM 1597 O O . CYS A 1 198 ? -7.271 -0.113 -1.891 1.00 96.06 198 CYS A O 1
ATOM 1599 N N . ALA A 1 199 ? -7.138 -2.327 -2.143 1.00 97.69 199 ALA A N 1
ATOM 1600 C CA . ALA A 1 199 ? -7.369 -2.635 -0.737 1.00 97.69 199 ALA A CA 1
ATOM 1601 C C . ALA A 1 199 ? -6.282 -2.018 0.156 1.00 97.69 199 ALA A C 1
ATOM 1603 O O . ALA A 1 199 ? -6.580 -1.412 1.186 1.00 97.69 199 ALA A O 1
ATOM 1604 N N . VAL A 1 200 ? -5.018 -2.112 -0.272 1.00 97.94 200 VAL A N 1
ATOM 1605 C CA . VAL A 1 200 ? -3.881 -1.475 0.404 1.00 97.94 200 VAL A CA 1
ATOM 1606 C C . VAL A 1 200 ? -4.001 0.051 0.380 1.00 97.94 200 VAL A C 1
ATOM 1608 O O . VAL A 1 200 ? -3.747 0.673 1.410 1.00 97.94 200 VAL A O 1
ATOM 1611 N N . ALA A 1 201 ? -4.447 0.651 -0.728 1.00 98.38 201 ALA A N 1
ATOM 1612 C CA . ALA A 1 201 ? -4.706 2.090 -0.807 1.00 98.38 201 ALA A CA 1
ATOM 1613 C C . ALA A 1 201 ? -5.810 2.538 0.170 1.00 98.38 201 ALA A C 1
ATOM 1615 O O . ALA A 1 201 ? -5.616 3.469 0.950 1.00 98.38 201 ALA A O 1
ATOM 1616 N N . TYR A 1 202 ? -6.948 1.839 0.222 1.00 98.62 202 TYR A N 1
ATOM 1617 C CA . TYR A 1 202 ? -8.002 2.144 1.196 1.00 98.62 202 TYR A CA 1
ATOM 1618 C C . TYR A 1 202 ? -7.534 1.958 2.644 1.00 98.62 202 TYR A C 1
ATOM 1620 O O . TYR A 1 202 ? -7.854 2.773 3.509 1.00 98.62 202 TYR A O 1
ATOM 1628 N N . PHE A 1 203 ? -6.723 0.938 2.922 1.00 98.38 203 PHE A N 1
ATOM 1629 C CA . PHE A 1 203 ? -6.120 0.773 4.242 1.00 98.38 203 PHE A CA 1
ATOM 1630 C C . PHE A 1 203 ? -5.176 1.936 4.596 1.00 98.38 203 PHE A C 1
ATOM 1632 O O . PHE A 1 203 ? -5.229 2.454 5.713 1.00 98.38 203 PHE A O 1
ATOM 1639 N N . ALA A 1 204 ? -4.365 2.396 3.641 1.00 98.38 204 ALA A N 1
ATOM 1640 C CA . ALA A 1 204 ? -3.492 3.556 3.791 1.00 98.38 204 ALA A CA 1
ATOM 1641 C C . ALA A 1 204 ? -4.279 4.855 4.063 1.00 98.38 204 ALA A C 1
ATOM 1643 O O . ALA A 1 204 ? -3.924 5.603 4.978 1.00 98.38 204 ALA A O 1
ATOM 1644 N N . LYS A 1 205 ? -5.403 5.083 3.364 1.00 98.31 205 LYS A N 1
ATOM 1645 C CA . LYS A 1 205 ? -6.343 6.178 3.681 1.00 98.31 205 LYS A CA 1
ATOM 1646 C C . LYS A 1 205 ? -6.887 6.069 5.098 1.00 98.31 205 LYS A C 1
ATOM 1648 O O . LYS A 1 205 ? -6.906 7.057 5.829 1.00 98.31 205 LYS A O 1
ATOM 1653 N N . GLY A 1 206 ? -7.295 4.863 5.497 1.00 98.12 206 GLY A N 1
ATOM 1654 C CA . GLY A 1 206 ? -7.775 4.589 6.847 1.00 98.12 206 GLY A CA 1
ATOM 1655 C C . GLY A 1 206 ? -6.750 4.975 7.911 1.00 98.12 206 GLY A C 1
ATOM 1656 O O . GLY A 1 206 ? -7.085 5.664 8.874 1.00 98.12 206 GLY A O 1
ATOM 1657 N N . LEU A 1 207 ? -5.482 4.609 7.693 1.00 97.19 207 LEU A N 1
ATOM 1658 C CA . LEU A 1 207 ? -4.371 4.971 8.573 1.00 97.19 207 LEU A CA 1
ATOM 1659 C C . LEU A 1 207 ? -4.164 6.488 8.648 1.00 97.19 207 LEU A C 1
ATOM 1661 O O . LEU A 1 207 ? -4.046 7.028 9.747 1.00 97.19 207 LEU A O 1
ATOM 1665 N N . TYR A 1 208 ? -4.160 7.179 7.506 1.00 97.88 208 TYR A N 1
ATOM 1666 C CA . TYR A 1 208 ? -4.031 8.636 7.460 1.00 97.88 208 TYR A CA 1
ATOM 1667 C C . TYR A 1 208 ? -5.138 9.331 8.260 1.00 97.88 208 TYR A C 1
ATOM 1669 O O . TYR A 1 208 ? -4.853 10.146 9.142 1.00 97.88 208 TYR A O 1
ATOM 1677 N N . TYR A 1 209 ? -6.399 8.988 7.984 1.00 98.12 209 TYR A N 1
ATOM 1678 C CA . TYR A 1 209 ? -7.539 9.599 8.660 1.00 98.12 209 TYR A CA 1
ATOM 1679 C C . TYR A 1 209 ? -7.522 9.322 10.158 1.00 98.12 209 TYR A C 1
ATOM 1681 O O . TYR A 1 209 ? -7.719 10.247 10.939 1.00 98.12 209 TYR A O 1
ATOM 1689 N N . LYS A 1 210 ? -7.205 8.089 10.569 1.00 96.31 210 LYS A N 1
ATOM 1690 C CA . LYS A 1 210 ? -7.062 7.718 11.980 1.00 96.31 210 LYS A CA 1
ATOM 1691 C C . LYS A 1 210 ? -6.001 8.566 12.684 1.00 96.31 210 LYS A C 1
ATOM 1693 O O . LYS A 1 210 ? -6.254 9.095 13.760 1.00 96.31 210 LYS A O 1
ATOM 1698 N N . GLU A 1 211 ? -4.823 8.723 12.086 1.00 94.31 211 GLU A N 1
ATOM 1699 C CA . GLU A 1 211 ? -3.727 9.505 12.675 1.00 94.31 211 GLU A CA 1
ATOM 1700 C C . GLU A 1 211 ? -4.051 11.007 12.747 1.00 94.31 211 GLU A C 1
ATOM 1702 O O . GLU A 1 211 ? -3.638 11.688 13.688 1.00 94.31 211 GLU A O 1
ATOM 1707 N N . LYS A 1 212 ? -4.817 11.535 11.784 1.00 94.00 212 LYS A N 1
ATOM 1708 C CA . LYS A 1 212 ? -5.271 12.936 11.778 1.00 94.00 212 LYS A CA 1
ATOM 1709 C C . LYS A 1 212 ? -6.534 13.167 12.609 1.00 9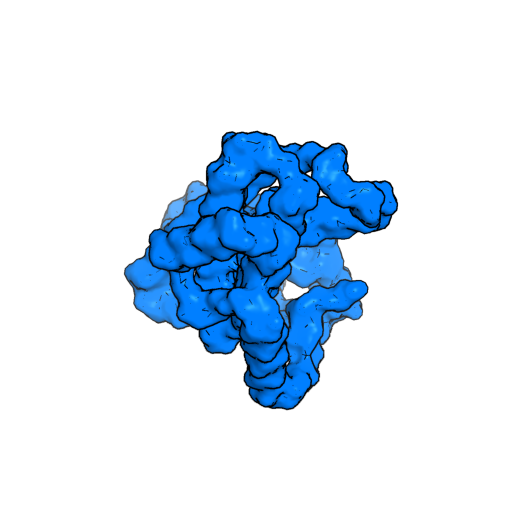4.00 212 LYS A C 1
ATOM 1711 O O . LYS A 1 212 ? -6.826 14.321 12.914 1.00 94.00 212 LYS A O 1
ATOM 1716 N N . ALA A 1 213 ? -7.263 12.115 12.985 1.00 92.12 213 ALA A N 1
ATOM 1717 C CA . ALA A 1 213 ? -8.574 12.252 13.602 1.00 92.12 213 ALA A CA 1
ATOM 1718 C C . ALA A 1 213 ? -8.518 13.040 14.909 1.00 92.12 213 ALA A C 1
ATOM 1720 O O . ALA A 1 213 ? -9.393 13.861 15.113 1.00 92.12 213 ALA A O 1
ATOM 1721 N N . ALA A 1 214 ? -7.485 12.901 15.749 1.00 85.56 214 ALA A N 1
ATOM 1722 C CA . ALA A 1 214 ? -7.366 13.606 17.037 1.00 85.56 214 ALA A CA 1
ATOM 1723 C C . ALA A 1 214 ? -8.653 13.528 17.899 1.00 85.56 214 ALA A C 1
ATOM 1725 O O . ALA A 1 214 ? -8.791 12.582 18.667 1.00 85.56 214 ALA A O 1
ATOM 1726 N N . SER A 1 215 ? -9.584 14.482 17.769 1.00 81.06 215 SER A N 1
ATOM 1727 C CA . SER A 1 215 ? -10.933 14.482 18.372 1.00 81.06 215 SER A CA 1
ATOM 1728 C C . SER A 1 215 ? -12.084 14.683 17.362 1.00 81.06 215 SER A C 1
ATOM 1730 O O . SER A 1 215 ? -13.209 14.970 17.755 1.00 81.06 215 SER A O 1
ATOM 1732 N N . SER A 1 216 ? -11.806 14.602 16.063 1.00 93.50 216 SER A N 1
ATOM 1733 C CA . SER A 1 216 ? -12.755 14.715 14.954 1.00 93.50 216 SER A CA 1
ATOM 1734 C C . SER A 1 216 ? -13.436 13.374 14.693 1.00 93.50 216 SER A C 1
ATOM 1736 O O . SER A 1 216 ? -12.787 12.402 14.297 1.00 93.50 216 SER A O 1
ATOM 1738 N N . GLN A 1 217 ? -14.757 13.349 14.877 1.00 91.44 217 GLN A N 1
ATOM 1739 C CA . GLN A 1 217 ? -15.572 12.173 14.589 1.00 91.44 217 GLN A CA 1
ATOM 1740 C C . GLN A 1 217 ? -15.655 11.891 13.084 1.00 91.44 217 GLN A C 1
ATOM 1742 O O . GLN A 1 217 ? -15.561 10.736 12.689 1.00 91.44 217 GLN A O 1
ATOM 1747 N N . ASP A 1 218 ? -15.732 12.927 12.247 1.00 94.94 218 ASP A N 1
ATOM 1748 C CA . ASP A 1 218 ? -15.803 12.781 10.786 1.00 94.94 218 ASP A CA 1
ATOM 1749 C C . ASP A 1 218 ? -14.557 12.076 10.227 1.00 94.94 218 ASP A C 1
ATOM 1751 O O . ASP A 1 218 ? -14.644 11.186 9.382 1.00 94.94 218 ASP A O 1
ATOM 1755 N N . LEU A 1 219 ? -13.368 12.437 10.726 1.00 96.50 219 LEU A N 1
ATOM 1756 C CA . LEU A 1 219 ? -12.125 11.771 10.336 1.00 96.50 219 LEU A CA 1
ATOM 1757 C C . LEU A 1 219 ? -12.068 10.329 10.858 1.00 96.50 219 LEU A C 1
ATOM 1759 O O . LEU A 1 219 ? -11.596 9.447 10.143 1.00 96.50 219 LEU A O 1
ATOM 1763 N N . ALA A 1 220 ? -12.578 10.061 12.062 1.00 96.12 220 ALA A N 1
ATOM 1764 C CA . ALA A 1 220 ? -12.691 8.695 12.567 1.00 96.12 220 ALA A CA 1
ATOM 1765 C C . ALA A 1 220 ? -13.654 7.850 11.712 1.00 96.12 220 ALA A C 1
ATOM 1767 O O . ALA A 1 220 ? -13.339 6.711 11.368 1.00 96.12 220 ALA A O 1
ATOM 1768 N N . GLU A 1 221 ? -14.787 8.412 11.294 1.00 95.75 221 GLU A N 1
ATOM 1769 C CA . GLU A 1 221 ? -15.736 7.752 10.397 1.00 95.75 221 GLU A CA 1
ATOM 1770 C C . GLU A 1 221 ? -15.113 7.477 9.021 1.00 95.75 221 GLU A C 1
ATOM 1772 O O . GLU A 1 221 ? -15.199 6.356 8.513 1.00 95.75 221 GLU A O 1
ATOM 1777 N N . ASN A 1 222 ? -14.386 8.443 8.452 1.00 97.75 222 ASN A N 1
ATOM 1778 C CA . ASN A 1 222 ? -13.633 8.244 7.212 1.00 97.75 222 ASN A CA 1
ATOM 1779 C C . ASN A 1 222 ? -12.583 7.132 7.345 1.00 97.75 222 ASN A C 1
ATOM 1781 O O . ASN A 1 222 ? -12.409 6.334 6.418 1.00 97.75 222 ASN A O 1
ATOM 1785 N N . ALA A 1 223 ? -11.907 7.039 8.495 1.00 98.12 223 ALA A N 1
ATOM 1786 C CA . ALA A 1 223 ? -10.957 5.967 8.767 1.00 98.12 223 ALA A CA 1
ATOM 1787 C C . ALA A 1 223 ? -11.644 4.594 8.791 1.00 98.12 223 ALA A C 1
ATOM 1789 O O . ALA A 1 223 ? -11.224 3.673 8.087 1.00 98.12 223 ALA A O 1
ATOM 1790 N N . TYR A 1 224 ? -12.734 4.477 9.554 1.00 97.38 224 TYR A N 1
ATOM 1791 C CA . TYR A 1 224 ? -13.547 3.266 9.654 1.00 97.38 224 TYR A CA 1
ATOM 1792 C C . TYR A 1 224 ? -14.070 2.807 8.287 1.00 97.38 224 TYR A C 1
ATOM 1794 O O . TYR A 1 224 ? -13.864 1.654 7.901 1.00 97.38 224 TYR A O 1
ATOM 1802 N N . ASN A 1 225 ? -14.684 3.716 7.528 1.00 98.00 225 ASN A N 1
ATOM 1803 C CA . ASN A 1 225 ? -15.243 3.423 6.211 1.00 98.00 225 ASN A CA 1
ATOM 1804 C C . ASN A 1 225 ? -14.156 3.000 5.216 1.00 98.00 225 ASN A C 1
ATOM 1806 O O . ASN A 1 225 ? -14.366 2.074 4.433 1.00 98.00 225 ASN A O 1
ATOM 1810 N N . SER A 1 226 ? -12.975 3.620 5.280 1.00 98.50 226 SER A N 1
ATOM 1811 C CA . SER A 1 226 ? -11.835 3.230 4.444 1.00 98.50 226 SER A CA 1
ATOM 1812 C C . SER A 1 226 ? -11.357 1.812 4.777 1.00 98.50 226 SER A C 1
ATOM 1814 O O . SER A 1 226 ? -11.170 0.996 3.875 1.00 98.50 226 SER A O 1
ATOM 1816 N N . TYR A 1 227 ? -11.242 1.465 6.063 1.00 98.50 227 TYR A N 1
ATOM 1817 C CA . TYR A 1 227 ? -10.887 0.105 6.473 1.00 98.50 227 TYR A CA 1
ATOM 1818 C C . TYR A 1 227 ? -11.933 -0.935 6.063 1.00 98.50 227 TYR A C 1
ATOM 1820 O O . TYR A 1 227 ? -11.562 -2.001 5.577 1.00 98.50 227 TYR A O 1
ATOM 1828 N N . LEU A 1 228 ? -13.229 -0.633 6.188 1.00 97.88 228 LEU A N 1
ATOM 1829 C CA . LEU A 1 228 ? -14.280 -1.527 5.700 1.00 97.88 228 LEU A CA 1
ATOM 1830 C C . LEU A 1 228 ? -14.272 -1.671 4.182 1.00 97.88 228 LEU A C 1
ATOM 1832 O O . LEU A 1 228 ? -14.478 -2.765 3.670 1.00 97.88 228 LEU A O 1
ATOM 1836 N N . LYS A 1 229 ? -14.010 -0.599 3.434 1.00 98.06 229 LYS A N 1
ATOM 1837 C CA . LYS A 1 229 ? -13.903 -0.703 1.979 1.00 98.06 229 LYS A CA 1
ATOM 1838 C C . LYS A 1 229 ? -12.750 -1.627 1.581 1.00 98.06 229 LYS A C 1
ATOM 1840 O O . LYS A 1 229 ? -12.928 -2.452 0.686 1.00 98.06 229 LYS A O 1
ATOM 1845 N N . ALA A 1 230 ? -11.623 -1.565 2.291 1.00 98.06 230 ALA A N 1
ATOM 1846 C CA . ALA A 1 230 ? -10.486 -2.451 2.060 1.00 98.06 230 ALA A CA 1
ATOM 1847 C C . ALA A 1 230 ? -10.834 -3.942 2.243 1.00 98.06 230 ALA A C 1
ATOM 1849 O O . ALA A 1 230 ? -10.356 -4.768 1.468 1.00 98.06 230 ALA A O 1
ATOM 1850 N N . THR A 1 231 ? -11.699 -4.312 3.201 1.00 97.56 231 THR A N 1
ATOM 1851 C CA . THR A 1 231 ? -12.086 -5.725 3.414 1.00 97.56 231 THR A CA 1
ATOM 1852 C C . THR A 1 231 ? -12.890 -6.303 2.251 1.00 97.56 231 THR A C 1
ATOM 1854 O O . THR A 1 231 ? -12.845 -7.507 2.026 1.00 97.56 231 THR A O 1
ATOM 1857 N N . THR A 1 232 ? -13.590 -5.462 1.481 1.00 96.56 232 THR A N 1
ATOM 1858 C CA . THR A 1 232 ? -14.376 -5.905 0.313 1.00 96.56 232 THR A CA 1
ATOM 1859 C C . THR A 1 232 ? -13.521 -6.280 -0.900 1.00 96.56 232 THR A C 1
ATOM 1861 O O . THR A 1 232 ? -14.037 -6.865 -1.848 1.00 96.56 232 THR A O 1
ATOM 1864 N N . LEU A 1 233 ? -12.228 -5.943 -0.869 1.00 95.62 233 LEU A N 1
ATOM 1865 C CA . LEU A 1 233 ? -11.281 -6.084 -1.981 1.00 95.62 233 LEU A CA 1
ATOM 1866 C C . LEU A 1 233 ? -10.241 -7.193 -1.748 1.00 95.62 233 LEU A C 1
ATOM 1868 O O . LEU A 1 233 ? -9.313 -7.366 -2.535 1.00 95.62 233 LEU A O 1
ATOM 1872 N N . VAL A 1 234 ? -10.371 -7.939 -0.649 1.00 94.31 234 VAL A N 1
ATOM 1873 C CA . VAL A 1 234 ? -9.489 -9.058 -0.298 1.00 94.31 234 VAL A CA 1
ATOM 1874 C C . VAL A 1 234 ? -10.314 -10.318 -0.026 1.00 94.31 234 VAL A C 1
ATOM 1876 O O . VAL A 1 234 ? -11.452 -10.208 0.436 1.00 94.31 234 VAL A O 1
ATOM 1879 N N . PRO A 1 235 ? -9.773 -11.519 -0.300 1.00 92.75 235 PRO A N 1
ATOM 1880 C CA . PRO A 1 235 ? -10.389 -12.770 0.131 1.00 92.75 235 PRO A CA 1
ATOM 1881 C C . PRO A 1 235 ? -10.587 -12.809 1.650 1.00 92.75 235 PRO A C 1
ATOM 1883 O O . PRO A 1 235 ? -9.771 -12.287 2.407 1.00 92.75 235 PRO A O 1
ATOM 1886 N N . ASP A 1 236 ? -11.666 -13.438 2.106 1.00 93.12 236 ASP A N 1
ATOM 1887 C CA . ASP A 1 236 ? -12.055 -13.464 3.520 1.00 93.12 236 ASP A CA 1
ATOM 1888 C C . ASP A 1 236 ? -11.227 -14.441 4.384 1.00 93.12 236 ASP A C 1
ATOM 1890 O O . ASP A 1 236 ? -11.381 -14.475 5.614 1.00 93.12 236 ASP A O 1
ATOM 1894 N N . ASP A 1 237 ? -10.355 -15.211 3.730 1.00 90.44 237 ASP A N 1
ATOM 1895 C CA . ASP A 1 237 ? -9.310 -16.081 4.263 1.00 90.44 237 ASP A CA 1
ATOM 1896 C C . ASP A 1 237 ? -7.889 -15.498 4.099 1.00 90.44 237 ASP A C 1
ATOM 1898 O O . ASP A 1 237 ? -6.919 -16.133 4.514 1.00 90.44 237 ASP A O 1
ATOM 1902 N N . ASP A 1 238 ? -7.735 -14.286 3.549 1.00 90.44 238 ASP A N 1
ATOM 1903 C CA . ASP A 1 238 ? -6.457 -13.562 3.521 1.00 90.44 238 ASP A CA 1
ATOM 1904 C C . ASP A 1 238 ? -6.184 -12.884 4.877 1.00 90.44 238 ASP A C 1
ATOM 1906 O O . ASP A 1 238 ? -7.080 -12.325 5.515 1.00 90.44 238 ASP A O 1
ATOM 1910 N N . GLU A 1 239 ? -4.926 -12.872 5.320 1.00 90.56 239 GLU A N 1
ATOM 1911 C CA . GLU A 1 239 ? -4.512 -12.178 6.548 1.00 90.56 239 GLU A CA 1
ATOM 1912 C C . GLU A 1 239 ? -4.880 -10.680 6.538 1.00 90.56 239 GLU A C 1
ATOM 1914 O O . GLU A 1 239 ? -5.204 -10.095 7.577 1.00 90.56 239 GLU A O 1
ATOM 1919 N N . GLN A 1 240 ? -4.872 -10.050 5.359 1.00 91.81 240 GLN A N 1
ATOM 1920 C CA . GLN A 1 240 ? -5.235 -8.645 5.188 1.00 91.81 240 GLN A CA 1
ATOM 1921 C C . GLN A 1 240 ? -6.692 -8.383 5.553 1.00 91.81 240 GLN A C 1
ATOM 1923 O O . GLN A 1 240 ? -6.969 -7.346 6.149 1.00 91.81 240 GLN A O 1
ATOM 1928 N N . TYR A 1 241 ? -7.610 -9.312 5.271 1.00 95.00 241 TYR A N 1
ATOM 1929 C CA . TYR A 1 241 ? -9.018 -9.165 5.641 1.00 95.00 241 TYR A CA 1
ATOM 1930 C C . TYR A 1 241 ? -9.165 -8.964 7.152 1.00 95.00 241 TYR A C 1
ATOM 1932 O O . TYR A 1 241 ? -9.787 -8.002 7.612 1.00 95.00 241 TYR A O 1
ATOM 1940 N N . ALA A 1 242 ? -8.520 -9.831 7.935 1.00 95.06 242 ALA A N 1
ATOM 1941 C CA . ALA A 1 242 ? -8.531 -9.737 9.388 1.00 95.06 242 ALA A CA 1
ATOM 1942 C C . ALA A 1 242 ? -7.786 -8.480 9.878 1.00 95.06 242 ALA A C 1
ATOM 1944 O O . ALA A 1 242 ? -8.286 -7.756 10.740 1.00 95.06 242 ALA A O 1
ATOM 1945 N N . ARG A 1 243 ? -6.640 -8.137 9.275 1.00 94.06 243 ARG A N 1
ATOM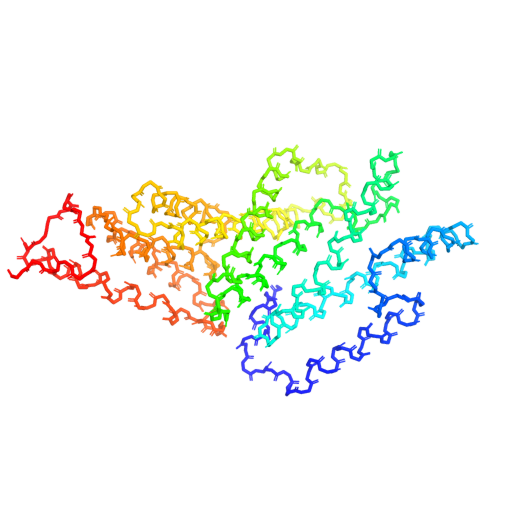 1946 C CA . ARG A 1 243 ? -5.892 -6.910 9.603 1.00 94.06 243 ARG A CA 1
ATOM 1947 C C . ARG A 1 243 ? -6.718 -5.638 9.378 1.00 94.06 243 ARG A C 1
ATOM 1949 O O . ARG A 1 243 ? -6.680 -4.730 10.207 1.00 94.06 243 ARG A O 1
ATOM 1956 N N . TYR A 1 244 ? -7.485 -5.568 8.295 1.00 96.94 244 TYR A N 1
ATOM 1957 C CA . TYR A 1 244 ? -8.323 -4.412 7.969 1.00 96.94 244 TYR A CA 1
ATOM 1958 C C . TYR A 1 244 ? -9.519 -4.293 8.917 1.00 96.94 244 TYR A C 1
ATOM 1960 O O . TYR A 1 244 ? -9.793 -3.202 9.419 1.00 96.94 244 TYR A O 1
ATOM 1968 N N . LEU A 1 245 ? -10.163 -5.413 9.267 1.00 97.69 245 LEU A N 1
ATOM 1969 C CA . LEU A 1 245 ? -11.188 -5.437 10.316 1.00 97.69 245 LEU A CA 1
ATOM 1970 C C . LEU A 1 245 ? -10.640 -5.009 11.679 1.00 97.69 245 LEU A C 1
ATOM 1972 O O . LEU A 1 245 ? -11.325 -4.306 12.418 1.00 97.69 245 LEU A O 1
ATOM 1976 N N . ASN A 1 246 ? -9.406 -5.392 12.011 1.00 96.94 246 ASN A N 1
ATOM 1977 C CA . ASN A 1 246 ? -8.752 -4.939 13.235 1.00 96.94 246 ASN A CA 1
ATOM 1978 C C . ASN A 1 246 ? -8.504 -3.421 13.221 1.00 96.94 246 ASN A C 1
ATOM 1980 O O . ASN A 1 246 ? -8.741 -2.762 14.229 1.00 96.94 246 ASN A O 1
ATOM 1984 N N . GLY A 1 247 ? -8.104 -2.854 12.077 1.00 96.75 247 GLY A N 1
ATOM 1985 C CA . GLY A 1 247 ? -8.007 -1.401 11.893 1.00 96.75 247 GLY A CA 1
ATOM 1986 C C . GLY A 1 247 ? -9.342 -0.690 12.138 1.00 96.75 247 GLY A C 1
ATOM 1987 O O . GLY A 1 247 ? -9.397 0.272 12.905 1.00 96.75 247 GLY A O 1
ATOM 1988 N N . ALA A 1 248 ? -10.430 -1.208 11.559 1.00 97.75 248 ALA A N 1
ATOM 1989 C CA . ALA A 1 248 ? -11.781 -0.694 11.784 1.00 97.75 248 ALA A CA 1
ATOM 1990 C C . ALA A 1 248 ? -12.193 -0.787 13.264 1.00 97.75 248 ALA A C 1
ATOM 1992 O O . ALA A 1 248 ? -12.673 0.192 13.835 1.00 97.75 248 ALA A O 1
ATOM 1993 N N . LEU A 1 249 ? -11.965 -1.937 13.906 1.00 97.69 249 LEU A N 1
ATOM 1994 C CA . LEU A 1 249 ? -12.285 -2.154 15.318 1.00 97.69 249 LEU A CA 1
ATOM 1995 C C . LEU A 1 249 ? -11.499 -1.214 16.242 1.00 97.69 249 LEU A C 1
ATOM 1997 O O . LEU A 1 249 ? -12.058 -0.706 17.211 1.00 97.69 249 LEU A O 1
ATOM 2001 N N . ASP A 1 250 ? -10.223 -0.962 15.950 1.00 96.19 250 ASP A N 1
ATOM 2002 C CA . ASP A 1 250 ? -9.397 -0.058 16.750 1.00 96.19 250 ASP A CA 1
ATOM 2003 C C . ASP A 1 250 ? -9.891 1.394 16.674 1.00 96.19 250 ASP A C 1
ATOM 2005 O O . ASP A 1 250 ? -9.952 2.075 17.698 1.00 96.19 250 ASP A O 1
ATOM 2009 N N . VAL A 1 251 ? -10.335 1.850 15.497 1.00 96.75 251 VAL A N 1
ATOM 2010 C CA . VAL A 1 251 ? -10.999 3.158 15.348 1.00 96.75 251 VAL A CA 1
ATOM 2011 C C . VAL A 1 251 ? -12.273 3.214 16.192 1.00 96.75 251 VAL A C 1
ATOM 2013 O O . VAL A 1 251 ? -12.442 4.147 16.975 1.00 96.75 251 VAL A O 1
ATOM 2016 N N . MET A 1 252 ? -13.132 2.196 16.104 1.00 95.81 252 MET A N 1
ATOM 2017 C CA . MET A 1 252 ? -14.379 2.133 16.879 1.00 95.81 252 MET A CA 1
ATOM 2018 C C . MET A 1 252 ? -14.127 2.161 18.390 1.00 95.81 252 MET A C 1
ATOM 2020 O O . MET A 1 252 ? -14.798 2.886 19.116 1.00 95.81 252 MET A O 1
ATOM 2024 N N . LEU A 1 253 ? -13.138 1.404 18.871 1.00 95.31 253 LEU A N 1
ATOM 2025 C CA . LEU A 1 253 ? -12.752 1.392 20.284 1.00 95.31 253 LEU A CA 1
ATOM 2026 C C . LEU A 1 253 ? -12.153 2.732 20.729 1.00 95.31 253 LEU A C 1
ATOM 2028 O O . LEU A 1 253 ? -12.351 3.135 21.872 1.00 95.31 253 LEU A O 1
ATOM 2032 N N . THR A 1 254 ? -11.421 3.418 19.851 1.00 94.69 254 THR A N 1
ATOM 2033 C CA . THR A 1 254 ? -10.697 4.654 20.183 1.00 94.69 254 THR A CA 1
ATOM 2034 C C . THR A 1 254 ? -11.586 5.892 20.163 1.00 94.69 254 THR A C 1
ATOM 2036 O O . THR A 1 254 ? -11.411 6.766 21.011 1.00 94.69 254 THR A O 1
ATOM 2039 N N . TYR A 1 255 ? -12.515 5.978 19.211 1.00 94.00 255 TYR A N 1
ATOM 2040 C CA . TYR A 1 255 ? -13.350 7.163 18.969 1.00 94.00 255 TYR A CA 1
ATOM 2041 C C . TYR A 1 255 ? -14.812 6.969 19.370 1.00 94.00 255 TYR A C 1
ATOM 2043 O O . TYR A 1 255 ? -15.555 7.937 19.482 1.00 94.00 255 TYR A O 1
ATOM 2051 N N . GLY A 1 256 ? -15.208 5.734 19.663 1.00 93.38 256 GLY A N 1
ATOM 2052 C CA . GLY A 1 256 ? -16.564 5.392 20.047 1.00 93.38 256 GLY A CA 1
ATOM 2053 C C . GLY A 1 256 ? -17.403 4.913 18.866 1.00 93.38 256 GLY A C 1
ATOM 2054 O O . GLY A 1 256 ? -17.324 5.447 17.760 1.00 93.38 256 GLY A O 1
ATOM 2055 N N . ALA A 1 257 ? -18.225 3.896 19.110 1.00 94.50 257 ALA A N 1
ATOM 2056 C CA . ALA A 1 257 ? -19.197 3.377 18.151 1.00 94.50 257 ALA A CA 1
ATOM 2057 C C . ALA A 1 257 ? -20.364 2.690 18.880 1.00 94.50 257 ALA A C 1
ATOM 2059 O O . ALA A 1 257 ? -20.197 2.297 20.041 1.00 94.50 257 ALA A O 1
ATOM 2060 N N . PRO A 1 258 ? -21.515 2.477 18.212 1.00 95.88 258 PRO A N 1
ATOM 2061 C CA . PRO A 1 258 ? -22.588 1.653 18.755 1.00 95.88 258 PRO A CA 1
ATOM 2062 C C . PRO A 1 258 ? -22.077 0.270 19.183 1.00 95.88 258 PRO A C 1
ATOM 2064 O O . PRO A 1 258 ? -21.412 -0.427 18.405 1.00 95.88 258 PRO A O 1
ATOM 2067 N N . VAL A 1 259 ? -22.394 -0.148 20.412 1.00 96.56 259 VAL A N 1
ATOM 2068 C CA . VAL A 1 259 ? -21.937 -1.427 20.990 1.00 96.56 259 VAL A CA 1
ATOM 2069 C C . VAL A 1 259 ? -22.298 -2.619 20.099 1.00 96.56 259 VAL A C 1
ATOM 2071 O O . VAL A 1 259 ? -21.494 -3.541 19.943 1.00 96.56 259 VAL A O 1
ATOM 2074 N N . ASN A 1 260 ? -23.489 -2.629 19.493 1.00 96.62 260 ASN A N 1
ATOM 2075 C CA . ASN A 1 260 ? -23.898 -3.709 18.590 1.00 96.62 260 ASN A CA 1
ATOM 2076 C C . ASN A 1 260 ? -22.983 -3.830 17.361 1.00 96.62 260 ASN A C 1
ATOM 2078 O O . ASN A 1 260 ? -22.581 -4.941 17.008 1.00 96.62 260 ASN A O 1
ATOM 2082 N N . LEU A 1 261 ? -22.629 -2.703 16.743 1.00 96.19 261 LEU A N 1
ATOM 2083 C CA . LEU A 1 261 ? -21.758 -2.629 15.581 1.00 96.19 261 LEU A CA 1
ATOM 2084 C C . LEU A 1 261 ? -20.340 -3.042 15.970 1.00 96.19 261 LEU A C 1
ATOM 2086 O O . LEU A 1 261 ? -19.739 -3.858 15.280 1.00 96.19 261 LEU A O 1
ATOM 2090 N N . LEU A 1 262 ? -19.836 -2.556 17.109 1.00 96.69 262 LEU A N 1
ATOM 2091 C CA . LEU A 1 262 ? -18.509 -2.899 17.630 1.00 96.69 262 LEU A CA 1
ATOM 2092 C C . LEU A 1 262 ? -18.373 -4.406 17.849 1.00 96.69 262 LEU A C 1
ATOM 2094 O O . LEU A 1 262 ? -17.418 -5.030 17.382 1.00 96.69 262 LEU A O 1
ATOM 2098 N N . LEU A 1 263 ? -19.353 -5.015 18.517 1.00 97.50 263 LEU A N 1
ATOM 2099 C CA . LEU A 1 263 ? -19.348 -6.452 18.780 1.00 97.50 263 LEU A CA 1
ATOM 2100 C C . LEU A 1 263 ? -19.555 -7.282 17.509 1.00 97.50 263 LEU A C 1
ATOM 2102 O O . LEU A 1 263 ? -19.009 -8.384 17.423 1.00 97.50 263 LEU A O 1
ATOM 2106 N N . LYS A 1 264 ? -20.295 -6.768 16.519 1.00 97.69 264 LYS A N 1
ATOM 2107 C CA . LYS A 1 264 ? -20.391 -7.388 15.192 1.00 97.69 264 LYS A CA 1
ATOM 2108 C C . LYS A 1 264 ? -19.029 -7.385 14.495 1.00 97.69 264 LYS A C 1
ATOM 2110 O O . LYS A 1 264 ? -18.556 -8.460 14.143 1.00 97.69 264 LYS A O 1
ATOM 2115 N N . THR A 1 265 ? -18.360 -6.235 14.396 1.00 97.62 265 THR A N 1
ATOM 2116 C CA . THR A 1 265 ? -17.015 -6.119 13.800 1.00 97.62 265 THR A CA 1
ATOM 2117 C C . THR A 1 265 ? -16.006 -7.032 14.503 1.00 97.62 265 THR A C 1
ATOM 2119 O O . THR A 1 265 ? -15.220 -7.709 13.848 1.00 97.62 265 THR A O 1
ATOM 2122 N N . ALA A 1 266 ? -16.058 -7.128 15.836 1.00 97.81 266 ALA A N 1
ATOM 2123 C CA . ALA A 1 266 ? -15.200 -8.036 16.597 1.00 97.81 266 ALA A CA 1
ATOM 2124 C C . ALA A 1 266 ? -15.484 -9.526 16.316 1.00 97.81 266 ALA A C 1
ATOM 2126 O O . ALA A 1 266 ? -14.569 -10.350 16.351 1.00 97.81 266 ALA A O 1
ATOM 2127 N N . ASN A 1 267 ? -16.735 -9.901 16.038 1.00 97.81 267 ASN A N 1
ATOM 2128 C CA . ASN A 1 267 ? -17.065 -11.263 15.615 1.00 97.81 267 ASN A CA 1
ATOM 2129 C C . ASN A 1 267 ? -16.590 -11.539 14.185 1.00 97.81 267 ASN A C 1
ATOM 2131 O O . ASN A 1 267 ? -15.985 -12.586 13.960 1.00 97.81 267 ASN A O 1
ATOM 2135 N N . ASP A 1 268 ? -16.792 -10.592 13.267 1.00 97.44 268 ASP A N 1
ATOM 2136 C CA . ASP A 1 268 ? -16.317 -10.683 11.883 1.00 97.44 268 ASP A CA 1
ATOM 2137 C C . ASP A 1 268 ? -14.779 -10.832 11.853 1.00 97.44 268 ASP A C 1
ATOM 2139 O O . ASP A 1 268 ? -14.248 -11.660 11.109 1.00 97.44 268 ASP A O 1
ATOM 2143 N N . LEU A 1 269 ? -14.063 -10.114 12.731 1.00 97.25 269 LEU A N 1
ATOM 2144 C CA . LEU A 1 269 ? -12.615 -10.252 12.925 1.00 97.25 269 LEU A CA 1
ATOM 2145 C C . LEU A 1 269 ? -12.237 -11.653 13.420 1.00 97.25 269 LEU A C 1
ATOM 2147 O O . LEU A 1 269 ? -11.311 -12.261 12.889 1.00 97.25 269 LEU A O 1
ATOM 2151 N N . ARG A 1 270 ? -12.957 -12.195 14.411 1.00 96.69 270 ARG A N 1
ATOM 2152 C CA . ARG A 1 270 ? -12.690 -13.540 14.947 1.00 96.69 270 ARG A CA 1
ATOM 2153 C C . ARG A 1 270 ? -12.861 -14.625 13.880 1.00 96.69 270 ARG A C 1
ATOM 2155 O O . ARG A 1 270 ? -12.032 -15.530 13.806 1.00 96.69 270 ARG A O 1
ATOM 2162 N N . GLU A 1 271 ? -13.893 -14.523 13.045 1.00 96.88 271 GLU A N 1
ATOM 2163 C CA . GLU A 1 271 ? -14.093 -15.452 11.926 1.00 96.88 271 GLU A CA 1
ATOM 2164 C C . GLU A 1 271 ? -13.043 -15.272 10.827 1.00 96.88 271 GLU A C 1
ATOM 2166 O O . GLU A 1 271 ? -12.518 -16.267 10.330 1.00 96.88 271 GLU A O 1
ATOM 2171 N N . GLY A 1 272 ? -12.669 -14.031 10.496 1.00 95.31 272 GLY A N 1
ATOM 2172 C CA . GLY A 1 272 ? -11.562 -13.748 9.576 1.00 95.31 272 GLY A CA 1
ATOM 2173 C C . GLY A 1 272 ? -10.248 -14.372 10.048 1.00 95.31 272 GLY A C 1
ATOM 2174 O O . GLY A 1 272 ? -9.590 -15.079 9.289 1.00 95.31 272 GLY A O 1
ATOM 2175 N N . MET A 1 273 ? -9.916 -14.218 11.334 1.00 94.50 273 MET A N 1
ATOM 2176 C CA . MET A 1 273 ? -8.753 -14.877 11.935 1.00 94.50 273 MET A CA 1
ATOM 2177 C C . MET A 1 273 ? -8.849 -16.405 11.824 1.00 94.50 273 MET A C 1
ATOM 2179 O O . MET A 1 273 ? -7.887 -17.061 11.435 1.00 94.50 273 MET A O 1
ATOM 2183 N N . ARG A 1 274 ? -10.014 -16.998 12.113 1.00 95.31 274 ARG A N 1
ATOM 2184 C CA . ARG A 1 274 ? -10.214 -18.450 11.982 1.00 95.31 274 ARG A CA 1
ATOM 2185 C C . ARG A 1 274 ? -9.991 -18.938 10.546 1.00 95.31 274 ARG A C 1
ATOM 2187 O O . ARG A 1 274 ? -9.394 -19.997 10.368 1.00 95.31 274 ARG A O 1
ATOM 2194 N N . ARG A 1 275 ? -10.463 -18.188 9.544 1.00 94.88 275 ARG A N 1
ATOM 2195 C CA . ARG A 1 275 ? -10.300 -18.519 8.119 1.00 94.88 275 ARG A CA 1
ATOM 2196 C C . ARG A 1 275 ? -8.875 -18.325 7.616 1.00 94.88 275 ARG A C 1
ATOM 2198 O O . ARG A 1 275 ? -8.437 -19.138 6.813 1.00 94.88 275 ARG A O 1
ATOM 2205 N N . MET A 1 276 ? -8.145 -17.322 8.108 1.00 93.06 276 MET A N 1
ATOM 2206 C CA . MET A 1 276 ? -6.766 -17.084 7.668 1.00 93.06 276 MET A CA 1
ATOM 2207 C C . MET A 1 276 ? -5.766 -18.097 8.249 1.00 93.06 276 MET A C 1
ATOM 2209 O O . MET A 1 276 ? -4.772 -18.417 7.603 1.00 93.06 276 MET A O 1
ATOM 2213 N N . TYR A 1 277 ? -6.004 -18.629 9.456 1.00 90.00 277 TYR A N 1
ATOM 2214 C CA . TYR A 1 277 ? -5.036 -19.480 10.168 1.00 90.00 277 TYR A CA 1
ATOM 2215 C C . TYR A 1 277 ? -4.457 -20.662 9.361 1.00 90.00 277 TYR A C 1
ATOM 2217 O O . TYR A 1 277 ? -3.245 -20.865 9.445 1.00 90.00 277 TYR A O 1
ATOM 2225 N N . PRO A 1 278 ? -5.238 -21.432 8.576 1.00 89.94 278 PRO A N 1
ATOM 2226 C CA . PRO A 1 278 ? -4.715 -22.566 7.811 1.00 89.94 278 PRO A CA 1
ATOM 2227 C C . PRO A 1 278 ? -3.592 -22.214 6.825 1.00 89.94 278 PRO A C 1
ATOM 2229 O O . PRO A 1 278 ? -2.750 -23.064 6.546 1.00 89.94 278 PRO A O 1
ATOM 2232 N N . VAL A 1 279 ? -3.571 -20.984 6.302 1.00 84.25 279 VAL A N 1
ATOM 2233 C CA . VAL A 1 279 ? -2.577 -20.529 5.312 1.00 84.25 279 VAL A CA 1
ATOM 2234 C C . VAL A 1 279 ? -1.590 -19.538 5.930 1.00 84.25 279 VAL A C 1
ATOM 2236 O O . VAL A 1 279 ? -0.390 -19.610 5.676 1.00 84.25 279 VAL A O 1
ATOM 2239 N N . TRP A 1 280 ? -2.085 -18.637 6.777 1.00 85.56 280 TRP A N 1
ATOM 2240 C CA . TRP A 1 280 ? -1.359 -17.472 7.288 1.00 85.56 280 TRP A CA 1
ATOM 2241 C C . TRP A 1 280 ? -0.996 -17.583 8.773 1.00 85.56 280 TRP A C 1
ATOM 2243 O O . TRP A 1 280 ? -0.407 -16.666 9.340 1.00 85.56 280 TRP A O 1
ATOM 2253 N N . GLY A 1 281 ? -1.317 -18.703 9.427 1.00 83.12 281 GLY A N 1
ATOM 2254 C CA . GLY A 1 281 ? -1.056 -18.920 10.854 1.00 83.12 281 GLY A CA 1
ATOM 2255 C C . GLY A 1 281 ? 0.423 -18.983 11.238 1.00 83.12 281 GLY A C 1
ATOM 2256 O O . GLY A 1 281 ? 0.751 -18.840 12.409 1.00 83.12 281 GLY A O 1
ATOM 2257 N N . LEU A 1 282 ? 1.314 -19.162 10.259 1.00 79.31 282 LEU A N 1
ATOM 2258 C CA . LEU A 1 282 ? 2.771 -19.050 10.415 1.00 79.31 282 LEU A CA 1
ATOM 2259 C C . LEU A 1 282 ? 3.306 -17.712 9.865 1.00 79.31 282 LEU A C 1
ATOM 2261 O O . LEU A 1 282 ? 4.501 -17.564 9.623 1.00 79.31 282 LEU A O 1
ATOM 2265 N N . GLY A 1 283 ? 2.404 -16.757 9.615 1.00 70.06 283 GLY A N 1
ATOM 2266 C CA . GLY A 1 283 ? 2.666 -15.380 9.204 1.00 70.06 283 GLY A CA 1
ATOM 2267 C C . GLY A 1 283 ? 3.500 -14.598 10.221 1.00 70.06 283 GLY A C 1
ATOM 2268 O O . GLY A 1 283 ? 3.589 -14.979 11.386 1.00 70.06 283 GLY A O 1
ATOM 2269 N N . ARG A 1 284 ? 4.071 -13.459 9.802 1.00 69.31 284 ARG A N 1
ATOM 2270 C CA . ARG A 1 284 ? 4.855 -12.572 10.689 1.00 69.31 284 ARG A CA 1
ATOM 2271 C C . ARG A 1 284 ? 4.028 -12.106 11.886 1.00 69.31 284 ARG A C 1
ATOM 2273 O O . ARG A 1 284 ? 4.530 -12.068 13.001 1.00 69.31 284 ARG A O 1
ATOM 2280 N N . ASP A 1 285 ? 2.785 -11.720 11.633 1.00 75.94 285 ASP A N 1
ATOM 2281 C CA . ASP A 1 285 ? 1.864 -11.256 12.667 1.00 75.94 285 ASP A CA 1
ATOM 2282 C C . ASP A 1 285 ? 1.045 -12.412 13.246 1.00 75.94 285 ASP A C 1
ATOM 2284 O O . ASP A 1 285 ? 0.723 -12.363 14.422 1.00 75.94 285 ASP A O 1
ATOM 2288 N N . ASN A 1 286 ? 0.718 -13.444 12.449 1.00 78.94 286 ASN A N 1
ATOM 2289 C CA . ASN A 1 286 ? -0.045 -14.651 12.834 1.00 78.94 286 ASN A CA 1
ATOM 2290 C C . ASN A 1 286 ? -1.355 -14.391 13.624 1.00 78.94 286 ASN A C 1
ATOM 2292 O O . ASN A 1 286 ? -1.929 -15.292 14.248 1.00 78.94 286 ASN A O 1
ATOM 2296 N N . GLY A 1 287 ? -1.853 -13.154 13.573 1.00 83.38 287 GLY A N 1
ATOM 2297 C CA . GLY A 1 287 ? -2.997 -12.686 14.341 1.00 83.38 287 GLY A CA 1
ATOM 2298 C C . GLY A 1 287 ? -2.686 -12.140 15.739 1.00 83.38 287 GLY A C 1
ATOM 2299 O O . GLY A 1 287 ? -3.636 -11.732 16.406 1.00 83.38 287 GLY A O 1
ATOM 2300 N N . GLU A 1 288 ? -1.431 -12.089 16.207 1.00 86.00 288 GLU A N 1
ATOM 2301 C CA . GLU A 1 288 ? -1.090 -11.514 17.522 1.00 86.00 288 GLU A CA 1
ATOM 2302 C C . GLU A 1 288 ? -1.569 -10.063 17.657 1.00 86.00 288 GLU A C 1
ATOM 2304 O O . GLU A 1 288 ? -2.249 -9.735 18.634 1.00 86.00 288 GLU A O 1
ATOM 2309 N N . SER A 1 289 ? -1.304 -9.197 16.668 1.00 84.06 289 SER A N 1
ATOM 2310 C CA . SER A 1 289 ? -1.716 -7.784 16.742 1.00 84.06 289 SER A CA 1
ATOM 2311 C C . SER A 1 289 ? -3.237 -7.613 16.871 1.00 84.06 289 SER A C 1
ATOM 2313 O O . SER A 1 289 ? -3.718 -6.674 17.511 1.00 84.06 289 SER A O 1
ATOM 2315 N N . MET A 1 290 ? -4.008 -8.554 16.320 1.00 91.25 290 MET A N 1
ATOM 2316 C CA . MET A 1 290 ? -5.473 -8.528 16.292 1.00 91.25 290 MET A CA 1
ATOM 2317 C C . MET A 1 290 ? -6.094 -8.995 17.614 1.00 91.25 290 MET A C 1
ATOM 2319 O O . MET A 1 290 ? -7.194 -8.567 17.981 1.00 91.25 290 MET A O 1
ATOM 2323 N N . LYS A 1 291 ? -5.382 -9.828 18.389 1.00 91.31 291 LYS A N 1
ATOM 2324 C CA . LYS A 1 291 ? -5.858 -10.300 19.701 1.00 91.31 291 LYS A CA 1
ATOM 2325 C C . LYS A 1 291 ? -6.078 -9.147 20.674 1.00 91.31 291 LYS A C 1
ATOM 2327 O O . LYS A 1 291 ? -7.031 -9.190 21.449 1.00 91.31 291 LYS A O 1
ATOM 2332 N N . HIS A 1 292 ? -5.255 -8.101 20.615 1.00 88.19 292 HIS A N 1
ATOM 2333 C CA . HIS A 1 292 ? -5.390 -6.940 21.497 1.00 88.19 292 HIS A CA 1
ATOM 2334 C C . HIS A 1 292 ? -6.743 -6.232 21.336 1.00 88.19 292 HIS A C 1
ATOM 2336 O O . HIS A 1 292 ? -7.399 -5.935 22.337 1.00 88.19 292 HIS A O 1
ATOM 2342 N N . GLY A 1 293 ? -7.197 -6.010 20.098 1.00 90.69 293 GLY A N 1
ATOM 2343 C CA . GLY A 1 293 ? -8.517 -5.431 19.822 1.00 90.69 293 GLY A CA 1
ATOM 2344 C C . GLY A 1 293 ? -9.655 -6.331 20.310 1.00 90.69 293 GLY A C 1
ATOM 2345 O O . GLY A 1 293 ? -10.606 -5.861 20.939 1.00 90.69 293 GLY A O 1
ATOM 2346 N N . LEU A 1 294 ? -9.523 -7.648 20.116 1.00 95.38 294 LEU A N 1
ATOM 2347 C CA . LEU A 1 294 ? -10.510 -8.628 20.580 1.00 95.38 294 LEU A CA 1
ATOM 2348 C C . LEU A 1 294 ? -10.613 -8.709 22.109 1.00 95.38 294 LEU A C 1
ATOM 2350 O O . LEU A 1 294 ? -11.716 -8.886 22.626 1.00 95.38 294 LEU A O 1
ATOM 2354 N N . VAL A 1 295 ? -9.505 -8.561 22.843 1.00 94.38 295 VAL A N 1
ATOM 2355 C CA . VAL A 1 295 ? -9.523 -8.506 24.316 1.00 94.38 295 VAL A CA 1
ATOM 2356 C C . VAL A 1 295 ? -10.358 -7.319 24.794 1.00 94.38 295 VAL A C 1
ATOM 2358 O O . VAL A 1 295 ? -11.247 -7.502 25.625 1.00 94.38 295 VAL A O 1
ATOM 2361 N N . LYS A 1 296 ? -10.144 -6.131 24.216 1.00 94.19 296 LYS A N 1
ATOM 2362 C CA . LYS A 1 296 ? -10.939 -4.934 24.532 1.00 94.19 296 LYS A CA 1
ATOM 2363 C C . LYS A 1 296 ? -12.419 -5.144 24.193 1.00 94.19 296 LYS A C 1
ATOM 2365 O O . LYS A 1 296 ? -13.284 -4.899 25.026 1.00 94.19 296 LYS A O 1
ATOM 2370 N N . ALA A 1 297 ? -12.727 -5.692 23.016 1.00 94.88 297 ALA A N 1
ATOM 2371 C CA . ALA A 1 297 ? -14.107 -5.987 22.621 1.00 94.88 297 ALA A CA 1
ATOM 2372 C C . ALA A 1 297 ? -14.793 -7.024 23.538 1.00 94.88 297 ALA A C 1
ATOM 2374 O O . ALA A 1 297 ? -15.996 -6.935 23.791 1.00 94.88 297 ALA A O 1
ATOM 2375 N N . ASN A 1 298 ? -14.047 -7.993 24.082 1.00 95.00 298 ASN A N 1
ATOM 2376 C CA . ASN A 1 298 ? -14.579 -8.950 25.055 1.00 95.00 298 ASN A CA 1
ATOM 2377 C C . ASN A 1 298 ? -14.969 -8.274 26.381 1.00 95.00 298 ASN A C 1
ATOM 2379 O O . ASN A 1 298 ? -15.953 -8.696 26.991 1.00 95.00 298 ASN A O 1
ATOM 2383 N N . MET A 1 299 ? -14.266 -7.216 26.804 1.00 94.31 299 MET A N 1
ATOM 2384 C CA . MET A 1 299 ? -14.674 -6.414 27.966 1.00 94.31 299 MET A CA 1
ATOM 2385 C C . MET A 1 299 ? -16.028 -5.741 27.712 1.00 94.31 299 MET A C 1
ATOM 2387 O O . MET A 1 299 ? -16.942 -5.891 28.522 1.00 94.31 299 MET A O 1
ATOM 2391 N N . VAL A 1 300 ? -16.213 -5.126 26.536 1.00 94.75 300 VAL A N 1
ATOM 2392 C CA . VAL A 1 300 ? -17.501 -4.529 26.121 1.00 94.75 300 VAL A CA 1
ATOM 2393 C C . VAL A 1 300 ? -18.621 -5.572 26.111 1.00 94.75 300 VAL A C 1
ATOM 2395 O O . VAL A 1 300 ? -19.723 -5.325 26.601 1.00 94.75 300 VAL A O 1
ATOM 2398 N N . LYS A 1 301 ? -18.338 -6.783 25.613 1.00 94.75 301 LYS A N 1
ATOM 2399 C CA . LYS A 1 301 ? -19.290 -7.904 25.638 1.00 94.75 301 LYS A CA 1
ATOM 2400 C C . LYS A 1 301 ? -19.710 -8.259 27.071 1.00 94.75 301 LYS A C 1
ATOM 2402 O O . LYS A 1 301 ? -20.886 -8.550 27.293 1.00 94.75 301 LYS A O 1
ATOM 2407 N N . GLY A 1 302 ? -18.772 -8.225 28.020 1.00 95.12 302 GLY A N 1
ATOM 2408 C CA . GLY A 1 302 ? -19.023 -8.431 29.447 1.00 95.12 302 GLY A CA 1
ATOM 2409 C C . GLY A 1 302 ? -19.891 -7.332 30.062 1.00 95.12 302 GLY A C 1
ATOM 2410 O O . GLY A 1 302 ? -20.898 -7.644 30.694 1.00 95.12 302 GLY A O 1
ATOM 2411 N N . LEU A 1 303 ? -19.567 -6.060 29.808 1.00 94.19 303 LEU A N 1
ATOM 2412 C CA . LEU A 1 303 ? -20.362 -4.912 30.268 1.00 94.19 303 LEU A CA 1
ATOM 2413 C C . LEU A 1 303 ? -21.804 -4.977 29.752 1.00 94.19 303 LEU A C 1
ATOM 2415 O O . LEU A 1 303 ? -22.749 -4.762 30.513 1.00 94.19 303 LEU A O 1
ATOM 2419 N N . ARG A 1 304 ? -21.986 -5.351 28.480 1.00 95.19 304 ARG A N 1
ATOM 2420 C CA . ARG A 1 304 ? -23.316 -5.531 27.889 1.00 95.19 304 ARG A CA 1
ATOM 2421 C C . ARG A 1 304 ? -24.088 -6.666 28.557 1.00 95.19 304 ARG A C 1
ATOM 2423 O O . ARG A 1 304 ? -25.272 -6.521 28.834 1.00 95.19 304 ARG A O 1
ATOM 2430 N N . ALA A 1 305 ? -23.430 -7.793 28.835 1.00 95.00 305 ALA A N 1
ATOM 2431 C CA . ALA A 1 305 ? -24.057 -8.924 29.524 1.00 95.00 305 ALA A CA 1
ATOM 2432 C C . ALA A 1 3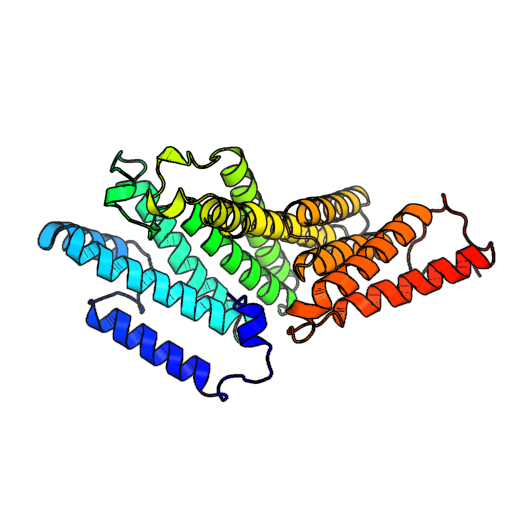05 ? -24.481 -8.579 30.964 1.00 95.00 305 ALA A C 1
ATOM 2434 O O . ALA A 1 305 ? -25.461 -9.127 31.459 1.00 95.00 305 ALA A O 1
ATOM 2435 N N . GLN A 1 306 ? -23.776 -7.648 31.611 1.00 95.19 306 GLN A N 1
ATOM 2436 C CA . GLN A 1 306 ? -24.122 -7.102 32.929 1.00 95.19 306 GLN A CA 1
ATOM 2437 C C . GLN A 1 306 ? -25.208 -6.012 32.870 1.00 95.19 306 GLN A C 1
ATOM 2439 O O . GLN A 1 306 ? -25.617 -5.513 33.914 1.00 95.19 306 GLN A O 1
ATOM 2444 N N . GLY A 1 307 ? -25.656 -5.605 31.677 1.00 93.31 307 GLY A N 1
ATOM 2445 C CA . GLY A 1 307 ? -26.618 -4.515 31.496 1.00 93.31 307 GLY A CA 1
ATOM 2446 C C . GLY A 1 307 ? -26.050 -3.112 31.745 1.00 93.31 307 GLY A C 1
ATOM 2447 O O . GLY A 1 307 ? -26.823 -2.161 31.813 1.00 93.31 307 GLY A O 1
ATOM 2448 N N . ARG A 1 308 ? -24.721 -2.967 31.869 1.00 94.00 308 ARG A N 1
ATOM 2449 C CA . ARG A 1 308 ? -24.041 -1.675 32.099 1.00 94.00 308 ARG A CA 1
ATOM 2450 C C . ARG A 1 308 ? -23.949 -0.816 30.840 1.00 94.00 308 ARG A C 1
ATOM 2452 O O . ARG A 1 308 ? -23.825 0.396 30.945 1.00 94.00 308 ARG A O 1
ATOM 2459 N N . VAL A 1 309 ? -24.011 -1.451 29.671 1.00 94.62 309 VAL A N 1
ATOM 2460 C CA . VAL A 1 309 ? -24.118 -0.796 28.362 1.00 94.62 309 VAL A CA 1
ATOM 2461 C C . VAL A 1 309 ? -25.180 -1.506 27.524 1.00 94.62 309 VAL A C 1
ATOM 2463 O O . VAL A 1 309 ? -25.341 -2.728 27.611 1.00 94.62 309 VAL A O 1
ATOM 2466 N N . LYS A 1 310 ? -25.911 -0.749 26.713 1.00 94.69 310 LYS A N 1
ATOM 2467 C CA . LYS A 1 310 ? -26.933 -1.225 25.772 1.00 94.69 310 LYS A CA 1
ATOM 2468 C C . LYS A 1 310 ? -26.368 -1.308 24.359 1.00 94.69 310 LYS A C 1
ATOM 2470 O O . LYS A 1 310 ? -25.238 -0.915 24.102 1.00 94.69 310 LYS A O 1
ATOM 2475 N N . ASN A 1 311 ? -27.141 -1.869 23.436 1.00 93.31 311 ASN A N 1
ATOM 2476 C CA . ASN A 1 311 ? -26.698 -2.080 22.057 1.00 93.31 311 ASN A CA 1
ATOM 2477 C C . ASN A 1 311 ? -26.491 -0.767 21.290 1.00 93.31 311 ASN A C 1
ATOM 2479 O O . ASN A 1 311 ? -25.620 -0.705 20.424 1.00 93.31 311 ASN A O 1
ATOM 2483 N N . GLU A 1 312 ? -27.306 0.239 21.592 1.00 94.81 312 GLU A N 1
ATOM 2484 C CA . GLU A 1 312 ? -27.351 1.539 20.921 1.00 94.81 312 GLU A CA 1
ATOM 2485 C C . GLU A 1 312 ? -26.364 2.545 21.532 1.00 94.81 312 GLU A C 1
ATOM 2487 O O . GLU A 1 312 ? -26.058 3.567 20.912 1.00 94.81 312 GLU A O 1
ATOM 2492 N N . ASP A 1 313 ? -25.857 2.250 22.734 1.00 93.38 313 ASP A N 1
ATOM 2493 C CA . ASP A 1 313 ? -24.905 3.107 23.429 1.00 93.38 313 ASP A CA 1
ATOM 2494 C C . ASP A 1 313 ? -23.627 3.235 22.593 1.00 93.38 313 ASP A C 1
ATOM 2496 O O . ASP A 1 313 ? -23.095 2.249 22.072 1.00 93.38 313 ASP A O 1
ATOM 2500 N N . HIS A 1 314 ? -23.127 4.464 22.471 1.00 92.75 314 HIS A N 1
ATOM 2501 C CA . HIS A 1 314 ? -21.817 4.714 21.886 1.00 92.75 314 HIS A CA 1
ATOM 2502 C C . HIS A 1 314 ? -20.754 4.462 22.947 1.00 92.75 314 HIS A C 1
ATOM 2504 O O . HIS A 1 314 ? -20.644 5.214 23.912 1.00 92.75 314 HIS A O 1
ATOM 2510 N N . TYR A 1 315 ? -19.984 3.393 22.768 1.00 93.69 315 TYR A N 1
ATOM 2511 C CA . TYR A 1 315 ? -18.942 3.002 23.707 1.00 93.69 315 TYR A CA 1
ATOM 2512 C C . TYR A 1 315 ? -17.565 3.335 23.150 1.00 93.69 315 TYR A C 1
ATOM 2514 O O . TYR A 1 315 ? -17.210 2.879 22.061 1.00 93.69 315 TYR A O 1
ATOM 2522 N N . ARG A 1 316 ? -16.777 4.058 23.945 1.00 92.38 316 ARG A N 1
ATOM 2523 C CA . ARG A 1 316 ? -15.351 4.294 23.742 1.00 92.38 316 ARG A CA 1
ATOM 2524 C C . ARG A 1 316 ? -14.570 3.560 24.828 1.00 92.38 316 ARG A C 1
ATOM 2526 O O . ARG A 1 316 ? -14.914 3.612 26.005 1.00 92.38 316 ARG A O 1
ATOM 2533 N N . TYR A 1 317 ? -13.510 2.865 24.433 1.00 89.38 317 TYR A N 1
ATOM 2534 C CA . TYR A 1 317 ? -12.681 2.117 25.369 1.00 89.38 317 TYR A CA 1
ATOM 2535 C C . TYR A 1 317 ? -11.988 3.059 26.358 1.00 89.38 317 TYR A C 1
ATOM 2537 O O . TYR A 1 317 ? -11.293 3.989 25.947 1.00 89.38 317 TYR A O 1
ATOM 2545 N N . GLY A 1 318 ? -12.147 2.777 27.651 1.00 84.94 318 GLY A N 1
ATOM 2546 C CA . GLY A 1 318 ? -11.661 3.620 28.747 1.00 84.94 318 GLY A CA 1
ATOM 2547 C C . GLY A 1 318 ? -12.742 4.485 29.400 1.00 84.94 318 GLY A C 1
ATOM 2548 O O . GLY A 1 318 ? -12.531 4.927 30.526 1.00 84.94 318 GLY A O 1
ATOM 2549 N N . ASP A 1 319 ? -13.911 4.641 28.772 1.00 83.19 319 ASP A N 1
ATOM 2550 C CA . ASP A 1 319 ? -15.068 5.343 29.351 1.00 83.19 319 ASP A CA 1
ATOM 2551 C C . ASP A 1 319 ? -15.957 4.375 30.160 1.00 83.19 319 ASP A C 1
ATOM 2553 O O . ASP A 1 319 ? -17.186 4.443 30.114 1.00 83.19 319 ASP A O 1
ATOM 2557 N N . ASP A 1 320 ? -15.345 3.417 30.866 1.00 76.50 320 ASP A N 1
ATOM 2558 C CA . ASP A 1 320 ? -16.078 2.347 31.540 1.00 76.50 320 ASP A CA 1
ATOM 2559 C C . ASP A 1 320 ? -17.030 2.933 32.602 1.00 76.50 320 ASP A C 1
ATOM 2561 O O . ASP A 1 320 ? -16.570 3.577 33.551 1.00 76.50 320 ASP A O 1
ATOM 2565 N N . PRO A 1 321 ? -18.357 2.725 32.475 1.00 61.84 321 PRO A N 1
ATOM 2566 C CA . PRO A 1 321 ? -19.314 3.267 33.432 1.00 61.84 321 PRO A CA 1
ATOM 2567 C C . PRO A 1 321 ? -19.085 2.574 34.769 1.00 61.84 321 PRO A C 1
ATOM 2569 O O . PRO A 1 321 ? -19.181 1.350 34.790 1.00 61.84 321 PRO A O 1
ATOM 2572 N N . MET A 1 322 ? -18.753 3.310 35.841 1.00 52.00 322 MET A N 1
ATOM 2573 C CA . MET A 1 322 ? -18.529 2.737 37.184 1.00 52.00 322 MET A CA 1
ATOM 2574 C C . MET A 1 322 ? -19.690 1.843 37.618 1.00 52.00 322 MET A C 1
ATOM 2576 O O . MET A 1 322 ? -20.849 2.304 37.584 1.00 52.00 322 MET A O 1
#

Foldseek 3Di:
DFDVLLVCLQVPPVPPCVLVVLLVVLVVQLVVLPADLVDAPDPVVVVVLVVCCVVPNQVSSLSNLVSNLVSLLVNLLVCLQPPLVSSLRSLVSSLSCLVVLCVVAVVVPHQPVSSDDSNALLNNLLSLLSNLSSLVSVLVPDPDPVVSLVSLVVSLVSLVVLLVCLVVCVDPCVSDDCVCVPPVSVVCSCLNRRLQSNLSSLQSQLVSLLVVCPQPPVSLVSNLVSLVSSLVSHDLLAPSNLVSLLSNLVSCQAHWDQLQVSLVSLVSSVVSLVSNCVRCCSGPCNCVVSVVSNVQNVVSVVCVVVVVDDRRDTHHRPPRDD

Secondary structure (DSSP, 8-state):
---HHHHHHSS--S-TTHHHHHHHHHHHHHHHTT--TT--SSHHHHHHHHHHHHHH-HHHHHHHHHHHHHHHHHHHHHHTTT-HHHHHHHHHHHHHHHHHHIIIIITTT--HHHH-GGGSHHHHHHHHHHHHHHHHHHHHH---HHHHHHHHHHHHHHHHHHHHHHHH----GGGS-GGG-SHHHHHHHHIIIIIHHHHHHHHHHHHHHHHHHTT-HHHHHHHHHHHHHHHTTS-TTSHHHHHHHHHHHHHHHHH-EEHHHHHHHHHHHHHHHHHHHHHHTTSSSTTHHHHHHHHHHHHHHHHHHTTSS-SSSEE-TT----